Protein AF-0000000070550515 (afdb_homodimer)

Radius of gyration: 23.44 Å; Cα contacts (8 Å, |Δi|>4): 617; chains: 2; bounding box: 48×67×52 Å

Nearest PDB structures (foldseek):
  4wmc-assembly3_E  TM=2.945E-01  e=2.760E-01  Klebsiella pneumoniae
  1xa1-assembly1_A  TM=2.993E-01  e=4.995E-01  Staphylococcus aureus
  1xa1-assembly3_C  TM=2.673E-01  e=5.300E-01  Staphylococcus aureus
  1xa7-assembly2_B  TM=3.118E-01  e=1.369E+00  Staphylococcus aureus
  6o9w-assembly1_A  TM=2.118E-01  e=1.369E+00  Staphylococcus aureus

Organism: Lachnospira eligens (strain ATCC 27750 / DSM 3376 / VPI C15-48 / C15-B4) (NCBI:txid515620)

Solvent-accessible surface area (backbone atoms only — not comparable to full-atom values): 17523 Å² total; per-residue (Å²): 122,56,58,34,34,49,68,49,57,70,60,48,48,41,33,64,50,68,48,70,75,49,32,81,34,18,27,50,33,35,39,39,31,42,58,33,37,39,38,36,42,18,45,42,34,66,87,64,46,52,72,72,56,54,71,68,44,84,34,91,55,30,33,41,30,57,75,47,31,62,58,56,34,63,73,46,71,54,96,55,77,55,60,32,38,36,39,29,33,28,54,30,63,68,55,52,41,47,51,35,60,75,64,68,48,97,64,59,61,87,40,48,73,41,46,32,41,38,37,38,37,48,88,89,40,40,36,36,34,48,47,76,41,58,78,57,94,68,91,71,56,61,63,57,52,52,50,49,51,50,52,52,49,51,32,54,76,67,70,52,56,64,44,115,120,55,58,34,33,50,68,50,59,70,61,48,47,42,34,66,51,68,48,70,76,49,32,82,34,18,27,50,34,33,38,39,32,42,58,34,36,38,37,36,40,18,47,42,33,66,88,64,45,51,72,73,56,56,71,68,44,84,35,89,56,29,33,42,31,57,76,47,31,62,58,56,34,63,72,46,70,54,96,55,75,56,61,32,38,37,38,30,34,27,56,30,62,67,54,51,39,46,53,36,59,75,64,69,48,98,63,60,63,87,41,49,75,40,47,32,41,37,38,38,35,47,90,90,40,41,37,36,35,49,48,74,40,59,79,56,94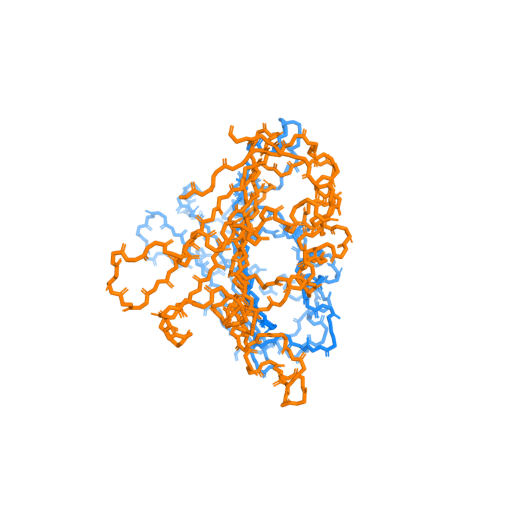,67,90,72,57,61,62,56,51,52,49,48,51,50,51,52,49,52,33,54,74,67,70,52,57,66,45,116

Structure (mmCIF, N/CA/C/O backbone):
data_AF-0000000070550515-model_v1
#
loop_
_entity.id
_entity.type
_entity.pdbx_description
1 polymer 'Uncharacterized protein'
#
loop_
_atom_site.group_PDB
_atom_site.id
_atom_site.type_symbol
_atom_site.label_atom_id
_atom_site.label_alt_id
_atom_site.label_comp_id
_atom_site.label_asym_id
_atom_site.label_entity_id
_atom_site.label_seq_id
_atom_site.pdbx_PDB_ins_code
_atom_site.Cartn_x
_atom_site.Cartn_y
_atom_site.Cartn_z
_atom_site.occupancy
_atom_site.B_iso_or_equiv
_atom_site.auth_seq_id
_atom_site.auth_comp_id
_atom_site.auth_asym_id
_atom_site.auth_atom_id
_atom_site.pdbx_PDB_model_num
ATOM 1 N N . MET A 1 1 ? -7.816 -20.078 -20.141 1 71.88 1 MET A N 1
ATOM 2 C CA . MET A 1 1 ? -7.871 -19.172 -19 1 71.88 1 MET A CA 1
ATOM 3 C C . MET A 1 1 ? -8.625 -19.797 -17.828 1 71.88 1 MET A C 1
ATOM 5 O O . MET A 1 1 ? -9.773 -20.203 -17.984 1 71.88 1 MET A O 1
ATOM 9 N N . LEU A 1 2 ? -7.836 -20.359 -16.875 1 85.06 2 LEU A N 1
ATOM 10 C CA . LEU A 1 2 ? -8.367 -21.047 -15.703 1 85.06 2 LEU A CA 1
ATOM 11 C C . LEU A 1 2 ? -9.047 -20.047 -14.766 1 85.06 2 LEU A C 1
ATOM 13 O O . LEU A 1 2 ? -8.531 -18.953 -14.523 1 85.06 2 LEU A O 1
ATOM 17 N N . SER A 1 3 ? -10.391 -20.25 -14.539 1 88.44 3 SER A N 1
ATOM 18 C CA . SER A 1 3 ? -11.164 -19.484 -13.555 1 88.44 3 SER A CA 1
ATOM 19 C C . SER A 1 3 ? -11.758 -20.406 -12.492 1 88.44 3 SER A C 1
ATOM 21 O O . SER A 1 3 ? -12.625 -21.234 -12.789 1 88.44 3 SER A O 1
ATOM 23 N N . LEU A 1 4 ? -11.195 -20.281 -11.297 1 94.44 4 LEU A N 1
ATOM 24 C CA . LEU A 1 4 ? -11.594 -21.172 -10.211 1 94.44 4 LEU A CA 1
ATOM 25 C C . LEU A 1 4 ? -12.227 -20.375 -9.07 1 94.44 4 LEU A C 1
ATOM 27 O O . LEU A 1 4 ? -11.898 -19.203 -8.875 1 94.44 4 LEU A O 1
ATOM 31 N N . THR A 1 5 ? -13.109 -20.984 -8.438 1 95.62 5 THR A N 1
ATOM 32 C CA . THR A 1 5 ? -13.68 -20.438 -7.207 1 95.62 5 THR A CA 1
ATOM 33 C C . THR A 1 5 ? -13.328 -21.328 -6.012 1 95.62 5 THR A C 1
ATOM 35 O O . THR A 1 5 ? -13.539 -22.547 -6.047 1 95.62 5 THR A O 1
ATOM 38 N N . ILE A 1 6 ? -12.891 -20.719 -4.992 1 95.5 6 ILE A N 1
ATOM 39 C CA . ILE A 1 6 ? -12.43 -21.453 -3.818 1 95.5 6 ILE A CA 1
ATOM 40 C C . ILE A 1 6 ? -13.633 -21.891 -2.98 1 95.5 6 ILE A C 1
ATOM 42 O O . ILE A 1 6 ? -14.562 -21.109 -2.768 1 95.5 6 ILE A O 1
ATOM 46 N N . LYS A 1 7 ? -13.594 -23.094 -2.523 1 93.75 7 LYS A N 1
ATOM 47 C CA . LYS A 1 7 ? -14.727 -23.641 -1.791 1 93.75 7 LYS A CA 1
ATOM 48 C C . LYS A 1 7 ? -14.633 -23.312 -0.304 1 93.75 7 LYS A C 1
ATOM 50 O O . LYS A 1 7 ? -15.633 -22.938 0.315 1 93.75 7 LYS A O 1
ATOM 55 N N . ASP A 1 8 ? -13.5 -23.516 0.216 1 94.19 8 ASP A N 1
ATOM 56 C CA . ASP A 1 8 ? -13.281 -23.266 1.637 1 94.19 8 ASP A CA 1
ATOM 57 C C . ASP A 1 8 ? -12.5 -21.969 1.85 1 94.19 8 ASP A C 1
ATOM 59 O O . ASP A 1 8 ? -11.266 -21.984 1.897 1 94.19 8 ASP A O 1
ATOM 63 N N . LEU A 1 9 ? -13.266 -20.969 2.072 1 93.12 9 LEU A N 1
ATOM 64 C CA . LEU A 1 9 ? -12.688 -19.641 2.166 1 93.12 9 LEU A CA 1
ATOM 65 C C . LEU A 1 9 ? -11.75 -19.531 3.367 1 93.12 9 LEU A C 1
ATOM 67 O O . LEU A 1 9 ? -10.633 -19.016 3.25 1 93.12 9 LEU A O 1
ATOM 71 N N . LYS A 1 10 ? -12.203 -19.969 4.457 1 92.38 10 LYS A N 1
ATOM 72 C CA . LYS A 1 10 ? -11.43 -19.859 5.691 1 92.38 10 LYS A CA 1
ATOM 73 C C . LYS A 1 10 ? -10.094 -20.594 5.574 1 92.38 10 LYS A C 1
ATOM 75 O O . LYS A 1 10 ? -9.047 -20.047 5.934 1 92.38 10 LYS A O 1
ATOM 80 N N . GLN A 1 11 ? -10.18 -21.703 5.102 1 95.06 11 GLN A N 1
ATOM 81 C CA . GLN A 1 11 ? -8.969 -22.484 4.93 1 95.06 11 GLN A CA 1
ATOM 82 C C . GLN A 1 11 ? -8.016 -21.828 3.939 1 95.06 11 GLN A C 1
ATOM 84 O O . GLN A 1 11 ? -6.805 -21.781 4.172 1 95.06 11 GLN A O 1
ATOM 89 N N . PHE A 1 12 ? -8.555 -21.406 2.877 1 95.75 12 PHE A N 1
ATOM 90 C CA . PHE A 1 12 ? -7.734 -20.766 1.851 1 95.75 12 PHE A CA 1
ATOM 91 C C . PHE A 1 12 ? -7.02 -19.547 2.406 1 95.75 12 PHE A C 1
ATOM 93 O O . PHE A 1 12 ? -5.824 -19.359 2.17 1 95.75 12 PHE A O 1
ATOM 100 N N . MET A 1 13 ? -7.699 -18.719 3.105 1 93.88 13 MET A N 1
ATOM 101 C CA . MET A 1 13 ? -7.113 -17.5 3.658 1 93.88 13 MET A CA 1
ATOM 102 C C . MET A 1 13 ? -5.984 -17.828 4.625 1 93.88 13 MET A C 1
ATOM 104 O O . MET A 1 13 ? -4.969 -17.125 4.668 1 93.88 13 MET A O 1
ATOM 108 N N . ASN A 1 14 ? -6.227 -18.828 5.371 1 95.25 14 ASN A N 1
ATOM 109 C CA . ASN A 1 14 ? -5.168 -19.281 6.262 1 95.25 14 ASN A CA 1
ATOM 110 C C . ASN A 1 14 ? -3.916 -19.688 5.484 1 95.25 14 ASN A C 1
ATOM 112 O O . ASN A 1 14 ? -2.801 -19.328 5.863 1 95.25 14 ASN A O 1
ATOM 116 N N . LYS A 1 15 ? -4.102 -20.375 4.457 1 95.81 15 LYS A N 1
ATOM 117 C CA . LYS A 1 15 ? -2.982 -20.812 3.627 1 95.81 15 LYS A CA 1
ATOM 118 C C . LYS A 1 15 ? -2.32 -19.625 2.93 1 95.81 15 LYS A C 1
ATOM 120 O O . LYS A 1 15 ? -1.1 -19.594 2.766 1 95.81 15 LYS A O 1
ATOM 125 N N . LEU A 1 16 ? -3.094 -18.688 2.506 1 95.81 16 LEU A N 1
ATOM 126 C CA . LEU A 1 16 ? -2.621 -17.531 1.752 1 95.81 16 LEU A CA 1
ATOM 127 C C . LEU A 1 16 ? -1.885 -16.547 2.66 1 95.81 16 LEU A C 1
ATOM 129 O O . LEU A 1 16 ? -0.822 -16.031 2.299 1 95.81 16 LEU A O 1
ATOM 133 N N . LEU A 1 17 ? -2.389 -16.344 3.934 1 94.56 17 LEU A N 1
ATOM 134 C CA . LEU A 1 17 ? -1.944 -15.211 4.734 1 94.56 17 LEU A CA 1
ATOM 135 C C . LEU A 1 17 ? -1.166 -15.688 5.961 1 94.56 17 LEU A C 1
ATOM 137 O O . LEU A 1 17 ? -0.452 -14.898 6.586 1 94.56 17 LEU A O 1
ATOM 141 N N . ILE A 1 18 ? -1.312 -16.875 6.305 1 92.75 18 ILE A N 1
ATOM 142 C CA . ILE A 1 18 ? -0.717 -17.312 7.559 1 92.75 18 ILE A CA 1
ATOM 143 C C . ILE A 1 18 ? 0.334 -18.375 7.285 1 92.75 18 ILE A C 1
ATOM 145 O O . ILE A 1 18 ? 1.488 -18.25 7.695 1 92.75 18 ILE A O 1
ATOM 149 N N . ASN A 1 19 ? -0.042 -19.359 6.473 1 94.88 19 ASN A N 1
ATOM 150 C CA . ASN A 1 19 ? 0.846 -20.484 6.211 1 94.88 19 ASN A CA 1
ATOM 151 C C . ASN A 1 19 ? 1.905 -20.125 5.172 1 94.88 19 ASN A C 1
ATOM 153 O O . ASN A 1 19 ? 1.968 -18.984 4.699 1 94.88 19 ASN A O 1
ATOM 157 N N . ASN A 1 20 ? 2.752 -21.125 4.871 1 95.44 20 ASN A N 1
ATOM 158 C CA . ASN A 1 20 ? 3.838 -20.891 3.92 1 95.44 20 ASN A CA 1
ATOM 159 C C . ASN A 1 20 ? 3.5 -21.453 2.541 1 95.44 20 ASN A C 1
ATOM 161 O O . ASN A 1 20 ? 4.391 -21.656 1.714 1 95.44 20 ASN A O 1
ATOM 165 N N . THR A 1 21 ? 2.227 -21.688 2.35 1 96 21 THR A N 1
ATOM 166 C CA . THR A 1 21 ? 1.768 -22.359 1.138 1 96 21 THR A CA 1
ATOM 167 C C . THR A 1 21 ? 2.191 -21.578 -0.105 1 96 21 THR A C 1
ATOM 169 O O . THR A 1 21 ? 2.641 -22.172 -1.09 1 96 21 THR A O 1
ATOM 172 N N . PHE A 1 22 ? 2.1 -20.25 -0.107 1 96.31 22 PHE A N 1
ATOM 173 C CA . PHE A 1 22 ? 2.357 -19.422 -1.282 1 96.31 22 PHE A CA 1
ATOM 174 C C . PHE A 1 22 ? 3.689 -18.688 -1.151 1 96.31 22 PHE A C 1
ATOM 176 O O . PHE A 1 22 ? 4.004 -17.812 -1.953 1 96.31 22 PHE A O 1
ATOM 183 N N . ASP A 1 23 ? 4.496 -19.031 -0.243 1 94.44 23 ASP A N 1
ATOM 184 C CA . ASP A 1 23 ? 5.699 -18.281 0.119 1 94.44 23 ASP A CA 1
ATOM 185 C C . ASP A 1 23 ? 6.66 -18.188 -1.062 1 94.44 23 ASP A C 1
ATOM 187 O O . ASP A 1 23 ? 7.367 -17.188 -1.218 1 94.44 23 ASP A O 1
ATOM 191 N N . ASN A 1 24 ? 6.629 -19.172 -1.909 1 90.81 24 ASN A N 1
ATOM 192 C CA . ASN A 1 24 ? 7.613 -19.25 -2.984 1 90.81 24 ASN A CA 1
ATOM 193 C C . ASN A 1 24 ? 7.133 -18.5 -4.23 1 90.81 24 ASN A C 1
ATOM 195 O O . ASN A 1 24 ? 7.867 -18.391 -5.215 1 90.81 24 ASN A O 1
ATOM 199 N N . MET A 1 25 ? 5.996 -18.047 -4.172 1 94.56 25 MET A N 1
ATOM 200 C CA . MET A 1 25 ? 5.508 -17.219 -5.262 1 94.56 25 MET A CA 1
ATOM 201 C C . MET A 1 25 ? 6.016 -15.781 -5.117 1 94.56 25 MET A C 1
ATOM 203 O O . MET A 1 25 ? 6.426 -15.375 -4.031 1 94.56 25 MET A O 1
ATOM 207 N N . CYS A 1 26 ? 6.016 -15.109 -6.23 1 96.06 26 CYS A N 1
ATOM 208 C CA . CYS A 1 26 ? 6.379 -13.703 -6.219 1 96.06 26 CYS A CA 1
ATOM 209 C C . CYS A 1 26 ? 5.148 -12.82 -6.379 1 96.06 26 CYS A C 1
ATOM 211 O O . CYS A 1 26 ? 4.168 -13.219 -7.012 1 96.06 26 CYS A O 1
ATOM 213 N N . LEU A 1 27 ? 5.242 -11.703 -5.801 1 97.19 27 LEU A N 1
ATOM 214 C CA . LEU A 1 27 ? 4.113 -10.781 -5.887 1 97.19 27 LEU A CA 1
ATOM 215 C C . LEU A 1 27 ? 4.324 -9.766 -7.008 1 97.19 27 LEU A C 1
ATOM 217 O O . LEU A 1 27 ? 5.355 -9.086 -7.047 1 97.19 27 LEU A O 1
ATOM 221 N N . SER A 1 28 ? 3.357 -9.758 -7.887 1 96.94 28 SER A N 1
ATOM 222 C CA . SER A 1 28 ? 3.359 -8.695 -8.891 1 96.94 28 SER A CA 1
ATOM 223 C C . SER A 1 28 ? 2.709 -7.422 -8.352 1 96.94 28 SER A C 1
ATOM 225 O O . SER A 1 28 ? 3.311 -6.348 -8.391 1 96.94 28 SER A O 1
ATOM 227 N N . GLU A 1 29 ? 1.557 -7.602 -7.797 1 97.88 29 GLU A N 1
ATOM 228 C CA . GLU A 1 29 ? 0.824 -6.48 -7.211 1 97.88 29 GLU A CA 1
ATOM 229 C C . GLU A 1 29 ? -0.263 -6.973 -6.258 1 97.88 29 GLU A C 1
ATOM 231 O O . GLU A 1 29 ? -0.714 -8.117 -6.355 1 97.88 29 GLU A O 1
ATOM 236 N N . ALA A 1 30 ? -0.579 -6.098 -5.391 1 97.81 30 ALA A N 1
ATOM 237 C CA . ALA A 1 30 ? -1.687 -6.375 -4.48 1 97.81 30 ALA A CA 1
ATOM 238 C C . ALA A 1 30 ? -2.5 -5.109 -4.211 1 97.81 30 ALA A C 1
ATOM 240 O O . ALA A 1 30 ? -1.955 -4.004 -4.195 1 97.81 30 ALA A O 1
ATOM 241 N N . TYR A 1 31 ? -3.729 -5.312 -4.141 1 97.94 31 TYR A N 1
ATOM 242 C CA . TYR A 1 31 ? -4.66 -4.242 -3.797 1 97.94 31 TYR A CA 1
ATOM 243 C C . TYR A 1 31 ? -5.625 -4.688 -2.705 1 97.94 31 TYR A C 1
ATOM 245 O O . TYR A 1 31 ? -6.27 -5.734 -2.824 1 97.94 31 TYR A O 1
ATOM 253 N N . ILE A 1 32 ? -5.688 -3.918 -1.65 1 96.25 32 ILE A N 1
ATOM 254 C CA . ILE A 1 32 ? -6.543 -4.234 -0.512 1 96.25 32 ILE A CA 1
ATOM 255 C C . ILE A 1 32 ? -7.434 -3.039 -0.186 1 96.25 32 ILE A C 1
ATOM 257 O O . ILE A 1 32 ? -6.945 -1.917 -0.035 1 96.25 32 ILE A O 1
ATOM 261 N N . CYS A 1 33 ? -8.688 -3.287 -0.052 1 95.44 33 CYS A N 1
ATOM 262 C CA . CYS A 1 33 ? -9.641 -2.234 0.29 1 95.44 33 CYS A CA 1
ATOM 263 C C . CYS A 1 33 ? -10.305 -2.518 1.63 1 95.44 33 CYS A C 1
ATOM 265 O O . CYS A 1 33 ? -11.094 -3.457 1.749 1 95.44 33 CYS A O 1
ATOM 267 N N . THR A 1 34 ? -10.039 -1.822 2.652 1 93.44 34 THR A N 1
ATOM 268 C CA . THR A 1 34 ? -10.656 -1.854 3.973 1 93.44 34 THR A CA 1
ATOM 269 C C . THR A 1 34 ? -11.258 -0.496 4.32 1 93.44 34 THR A C 1
ATOM 271 O O . THR A 1 34 ? -12.195 -0.04 3.664 1 93.44 34 THR A O 1
ATOM 274 N N . GLY A 1 35 ? -10.789 0.136 5.402 1 89.75 35 GLY A N 1
ATOM 275 C CA . GLY A 1 35 ? -11.211 1.504 5.668 1 89.75 35 GLY A CA 1
ATOM 276 C C . GLY A 1 35 ? -10.617 2.508 4.695 1 89.75 35 GLY A C 1
ATOM 277 O O . GLY A 1 35 ? -11.195 3.57 4.461 1 89.75 35 GLY A O 1
ATOM 278 N N . CYS A 1 36 ? -9.562 2.133 4.234 1 93.44 36 CYS A N 1
ATOM 279 C CA . CYS A 1 36 ? -8.883 2.816 3.137 1 93.44 36 CYS A CA 1
ATOM 280 C C . CYS A 1 36 ? -8.25 1.815 2.182 1 93.44 36 CYS A C 1
ATOM 282 O O . CYS A 1 36 ? -8.445 0.607 2.314 1 93.44 36 CYS A O 1
ATOM 284 N N . SER A 1 37 ? -7.562 2.289 1.199 1 96.25 37 SER A N 1
ATOM 285 C CA . SER A 1 37 ? -7.047 1.355 0.202 1 96.25 37 SER A CA 1
ATOM 286 C C . SER A 1 37 ? -5.523 1.313 0.218 1 96.25 37 SER A C 1
ATOM 288 O O . SER A 1 37 ? -4.871 2.348 0.376 1 96.25 37 SER A O 1
ATOM 290 N N . PHE A 1 38 ? -5.027 0.12 -0.013 1 96.56 38 PHE A N 1
ATOM 291 C CA . PHE A 1 38 ? -3.596 -0.145 -0.05 1 96.56 38 PHE A CA 1
ATOM 292 C C . PHE A 1 38 ? -3.197 -0.788 -1.373 1 96.56 38 PHE A C 1
ATOM 294 O O . PHE A 1 38 ? -3.895 -1.674 -1.873 1 96.56 38 PHE A O 1
ATOM 301 N N . THR A 1 39 ? -2.148 -0.332 -1.9 1 98 39 THR A N 1
ATOM 302 C CA . THR A 1 39 ? -1.575 -0.936 -3.098 1 98 39 THR A CA 1
ATOM 303 C C . THR A 1 39 ? -0.109 -1.295 -2.873 1 98 39 THR A C 1
ATOM 305 O O . THR A 1 39 ? 0.661 -0.485 -2.354 1 98 39 THR A O 1
ATOM 308 N N . ILE A 1 40 ? 0.18 -2.443 -3.26 1 97.19 40 ILE A N 1
ATOM 309 C CA . ILE A 1 40 ? 1.559 -2.908 -3.143 1 97.19 40 ILE A CA 1
ATOM 310 C C . ILE A 1 40 ? 2.104 -3.258 -4.523 1 97.19 40 ILE A C 1
ATOM 312 O O . ILE A 1 40 ? 1.481 -4.016 -5.27 1 97.19 40 ILE A O 1
ATOM 316 N N . ASP A 1 41 ? 3.143 -2.68 -4.879 1 97.38 41 ASP A N 1
ATOM 317 C CA . ASP A 1 41 ? 3.895 -3.045 -6.078 1 97.38 41 ASP A CA 1
ATOM 318 C C . ASP A 1 41 ? 5.039 -3.998 -5.734 1 97.38 41 ASP A C 1
ATOM 320 O O . ASP A 1 41 ? 6.023 -3.596 -5.109 1 97.38 41 ASP A O 1
ATOM 324 N N . GLY A 1 42 ? 4.926 -5.18 -6.191 1 96.38 42 GLY A N 1
ATOM 325 C CA . GLY A 1 42 ? 5.855 -6.227 -5.801 1 96.38 42 GLY A CA 1
ATOM 326 C C . GLY A 1 42 ? 7.176 -6.164 -6.547 1 96.38 42 GLY A C 1
ATOM 327 O O . GLY A 1 42 ? 8.078 -6.957 -6.289 1 96.38 42 GLY A O 1
ATOM 328 N N . LYS A 1 43 ? 7.27 -5.27 -7.488 1 95.19 43 LYS A N 1
ATOM 329 C CA . LYS A 1 43 ? 8.539 -5.129 -8.195 1 95.19 43 LYS A CA 1
ATOM 330 C C . LYS A 1 43 ? 9.688 -4.879 -7.215 1 95.19 43 LYS A C 1
ATOM 332 O O . LYS A 1 43 ? 9.586 -4.016 -6.34 1 95.19 43 LYS A O 1
ATOM 337 N N . LEU A 1 44 ? 10.672 -5.617 -7.43 1 92.31 44 LEU A N 1
ATOM 338 C CA . LEU A 1 44 ? 11.805 -5.57 -6.512 1 92.31 44 LEU A CA 1
ATOM 339 C C . LEU A 1 44 ? 12.602 -4.281 -6.695 1 92.31 44 LEU A C 1
ATOM 341 O O . LEU A 1 44 ? 12.938 -3.91 -7.82 1 92.31 44 LEU A O 1
ATOM 345 N N . ASN A 1 45 ? 12.828 -3.654 -5.594 1 91.12 45 ASN A N 1
ATOM 346 C CA . ASN A 1 45 ? 13.75 -2.523 -5.586 1 91.12 45 ASN A CA 1
ATOM 347 C C . ASN A 1 45 ? 15.18 -2.971 -5.301 1 91.12 45 ASN A C 1
ATOM 349 O O . ASN A 1 45 ? 15.578 -3.086 -4.141 1 91.12 45 ASN A O 1
ATOM 353 N N . THR A 1 46 ? 15.93 -3.084 -6.238 1 86.94 46 THR A N 1
ATOM 354 C CA . THR A 1 46 ? 17.266 -3.668 -6.113 1 86.94 46 THR A CA 1
ATOM 355 C C . THR A 1 46 ? 18.203 -2.73 -5.355 1 86.94 46 THR A C 1
ATOM 357 O O . THR A 1 46 ? 19.188 -3.174 -4.77 1 86.94 46 THR A O 1
ATOM 360 N N . GLN A 1 47 ? 17.859 -1.444 -5.375 1 84.62 47 GLN A N 1
ATOM 361 C CA . GLN A 1 47 ? 18.719 -0.466 -4.711 1 84.62 47 GLN A CA 1
ATOM 362 C C . GLN A 1 47 ? 18.594 -0.567 -3.193 1 84.62 47 GLN A C 1
ATOM 364 O O . GLN A 1 47 ? 19.453 -0.066 -2.461 1 84.62 47 GLN A O 1
ATOM 369 N N . PHE A 1 48 ? 17.641 -1.284 -2.777 1 88.56 48 PHE A N 1
ATOM 370 C CA . PHE A 1 48 ? 17.375 -1.426 -1.353 1 88.56 48 PHE A CA 1
ATOM 371 C C . PHE A 1 48 ? 18.188 -2.57 -0.757 1 88.56 48 PHE A C 1
ATOM 373 O O . PHE A 1 48 ? 18.422 -2.609 0.453 1 88.56 48 PHE A O 1
ATOM 380 N N . TYR A 1 49 ? 18.641 -3.412 -1.655 1 84 49 TYR A N 1
ATOM 381 C CA . TYR A 1 49 ? 19.312 -4.617 -1.185 1 84 49 TYR A CA 1
ATOM 382 C C . TYR A 1 49 ? 20.781 -4.598 -1.562 1 84 49 TYR A C 1
ATOM 384 O O . TYR A 1 49 ? 21.172 -3.932 -2.523 1 84 49 TYR A O 1
ATOM 392 N N . ASN A 1 50 ? 21.438 -5.25 -0.708 1 84.12 50 ASN A N 1
ATOM 393 C CA . ASN A 1 50 ? 22.844 -5.441 -1.076 1 84.12 50 ASN A CA 1
ATOM 394 C C . ASN A 1 50 ? 23.016 -6.648 -1.993 1 84.12 50 ASN A C 1
ATOM 396 O O . ASN A 1 50 ? 22.078 -7.422 -2.199 1 84.12 50 ASN A O 1
ATOM 400 N N . GLU A 1 51 ? 24.203 -6.801 -2.492 1 83.19 51 GLU A N 1
ATOM 401 C CA . GLU A 1 51 ? 24.484 -7.836 -3.477 1 83.19 51 GLU A CA 1
ATOM 402 C C . GLU A 1 51 ? 24.25 -9.227 -2.9 1 83.19 51 GLU A C 1
ATOM 404 O O . GLU A 1 51 ? 23.719 -10.109 -3.58 1 83.19 51 GLU A O 1
ATOM 409 N N . ASP A 1 52 ? 24.594 -9.422 -1.707 1 84.44 52 ASP A N 1
ATOM 410 C CA . ASP A 1 52 ? 24.438 -10.719 -1.061 1 84.44 52 ASP A CA 1
ATOM 411 C C . ASP A 1 52 ? 22.969 -11.086 -0.912 1 84.44 52 ASP A C 1
ATOM 413 O O . ASP A 1 52 ? 22.578 -12.234 -1.132 1 84.44 52 ASP A O 1
ATOM 417 N N . GLU A 1 53 ? 22.203 -10.039 -0.587 1 82.31 53 GLU A N 1
ATOM 418 C CA . GLU A 1 53 ? 20.766 -10.242 -0.438 1 82.31 53 GLU A CA 1
ATOM 419 C C . GLU A 1 53 ? 20.109 -10.547 -1.782 1 82.31 53 GLU A C 1
ATOM 421 O O . GLU A 1 53 ? 19.266 -11.438 -1.877 1 82.31 53 GLU A O 1
ATOM 426 N N . LEU A 1 54 ? 20.516 -9.859 -2.76 1 81.31 54 LEU A N 1
ATOM 427 C CA . LEU A 1 54 ? 19.938 -10.008 -4.094 1 81.31 54 LEU A CA 1
ATOM 428 C C . LEU A 1 54 ? 20.203 -11.406 -4.645 1 81.31 54 LEU A C 1
ATOM 430 O O . LEU A 1 54 ? 19.344 -11.984 -5.328 1 81.31 54 LEU A O 1
ATOM 434 N N . ASN A 1 55 ? 21.281 -11.977 -4.23 1 80.38 55 ASN A N 1
ATOM 435 C CA . ASN A 1 55 ? 21.672 -13.289 -4.742 1 80.38 55 ASN A CA 1
ATOM 436 C C . ASN A 1 55 ? 20.844 -14.406 -4.109 1 80.38 55 ASN A C 1
ATOM 438 O O . ASN A 1 55 ? 20.75 -15.5 -4.664 1 80.38 55 ASN A O 1
ATOM 442 N N . THR A 1 56 ? 20.203 -14.039 -3.055 1 79 56 THR A N 1
ATOM 443 C CA . THR A 1 56 ? 19.438 -15.062 -2.344 1 79 56 THR A CA 1
ATOM 444 C C . THR A 1 56 ? 17.953 -14.945 -2.666 1 79 56 THR A C 1
ATOM 446 O O . THR A 1 56 ? 17.156 -15.781 -2.238 1 79 56 THR A O 1
ATOM 449 N N . MET A 1 57 ? 17.703 -14.008 -3.461 1 80.69 57 MET A N 1
ATOM 450 C CA . MET A 1 57 ? 16.281 -13.781 -3.752 1 80.69 57 MET A CA 1
ATOM 451 C C . MET A 1 57 ? 15.781 -14.758 -4.805 1 80.69 57 MET A C 1
ATOM 453 O O . MET A 1 57 ? 16.547 -15.211 -5.66 1 80.69 57 MET A O 1
ATOM 457 N N . SER A 1 58 ? 14.516 -15.219 -4.68 1 74.44 58 SER A N 1
ATOM 458 C CA . SER A 1 58 ? 13.883 -16.172 -5.59 1 74.44 58 SER A CA 1
ATOM 459 C C . SER A 1 58 ? 13.742 -15.578 -6.988 1 74.44 58 SER A C 1
ATOM 461 O O . SER A 1 58 ? 13.727 -16.312 -7.98 1 74.44 58 SER A O 1
ATOM 463 N N . SER A 1 59 ? 13.547 -14.25 -7.039 1 82.56 59 SER A N 1
ATOM 464 C CA . SER A 1 59 ? 13.367 -13.547 -8.305 1 82.56 59 SER A CA 1
ATOM 465 C C . SER A 1 59 ? 14.203 -12.266 -8.352 1 82.56 59 SER A C 1
ATOM 467 O O . SER A 1 59 ? 14.461 -11.648 -7.312 1 82.56 59 SER A O 1
ATOM 469 N N . SER A 1 60 ? 14.594 -11.961 -9.461 1 79.5 60 SER A N 1
ATOM 470 C CA . SER A 1 60 ? 15.344 -10.719 -9.641 1 79.5 60 SER A CA 1
ATOM 471 C C . SER A 1 60 ? 14.414 -9.555 -9.953 1 79.5 60 SER A C 1
ATOM 473 O O . SER A 1 60 ? 14.844 -8.398 -10 1 79.5 60 SER A O 1
ATOM 475 N N . ARG A 1 61 ? 13.172 -9.891 -10.109 1 90.5 61 ARG A N 1
ATOM 476 C CA . ARG A 1 61 ? 12.281 -8.836 -10.594 1 90.5 61 ARG A CA 1
ATOM 477 C C . ARG A 1 61 ? 11.195 -8.523 -9.578 1 90.5 61 ARG A C 1
ATOM 479 O O . ARG A 1 61 ? 10.688 -7.402 -9.531 1 90.5 61 ARG A O 1
ATOM 486 N N . TYR A 1 62 ? 10.859 -9.555 -8.797 1 94.44 62 TYR A N 1
ATOM 487 C CA . TYR A 1 62 ? 9.711 -9.391 -7.922 1 94.44 62 TYR A CA 1
ATOM 488 C C . TYR A 1 62 ? 10.016 -9.875 -6.512 1 94.44 62 TYR A C 1
ATOM 490 O O . TYR A 1 62 ? 10.828 -10.789 -6.328 1 94.44 62 TYR A O 1
ATOM 498 N N . SER A 1 63 ? 9.328 -9.273 -5.574 1 93.19 63 SER A N 1
ATOM 499 C CA . SER A 1 63 ? 9.469 -9.68 -4.176 1 93.19 63 SER A CA 1
ATOM 500 C C . SER A 1 63 ? 8.703 -10.969 -3.896 1 93.19 63 SER A C 1
ATOM 502 O O . SER A 1 63 ? 7.656 -11.219 -4.5 1 93.19 63 SER A O 1
ATOM 504 N N . SER A 1 64 ? 9.219 -11.688 -3.033 1 94 64 SER A N 1
ATOM 505 C CA . SER A 1 64 ? 8.555 -12.93 -2.652 1 94 64 SER A CA 1
ATOM 506 C C . SER A 1 64 ? 7.355 -12.656 -1.751 1 94 64 SER A C 1
ATOM 508 O O . SER A 1 64 ? 7.371 -11.727 -0.946 1 94 64 SER A O 1
ATOM 510 N N . TRP A 1 65 ? 6.363 -13.492 -1.878 1 95.81 65 TRP A N 1
ATOM 511 C CA . TRP A 1 65 ? 5.203 -13.391 -1.002 1 95.81 65 TRP A CA 1
ATOM 512 C C . TRP A 1 65 ? 5.609 -13.539 0.46 1 95.81 65 TRP A C 1
ATOM 514 O O . TRP A 1 65 ? 5.062 -12.859 1.335 1 95.81 65 TRP A O 1
ATOM 524 N N . LYS A 1 66 ? 6.559 -14.328 0.64 1 93.75 66 LYS A N 1
ATOM 525 C CA . LYS A 1 66 ? 7.051 -14.57 1.994 1 93.75 66 LYS A CA 1
ATOM 526 C C . LYS A 1 66 ? 7.387 -13.258 2.697 1 93.75 66 LYS A C 1
ATOM 528 O O . LYS A 1 66 ? 7.07 -13.078 3.875 1 93.75 66 LYS A O 1
ATOM 533 N N . THR A 1 67 ? 7.918 -12.398 1.99 1 90.31 67 THR A N 1
ATOM 534 C CA . THR A 1 67 ? 8.391 -11.141 2.555 1 90.31 67 THR A CA 1
ATOM 535 C C . THR A 1 67 ? 7.234 -10.148 2.707 1 90.31 67 THR A C 1
ATOM 537 O O . THR A 1 67 ? 7.238 -9.32 3.619 1 90.31 67 THR A O 1
ATOM 540 N N . ILE A 1 68 ? 6.246 -10.25 1.88 1 93.38 68 ILE A N 1
ATOM 541 C CA . ILE A 1 68 ? 5.176 -9.258 1.806 1 93.38 68 ILE A CA 1
ATOM 542 C C . ILE A 1 68 ? 4 -9.703 2.67 1 93.38 68 ILE A C 1
ATOM 544 O O . ILE A 1 68 ? 3.287 -8.875 3.236 1 93.38 68 ILE A O 1
ATOM 548 N N . LYS A 1 69 ? 3.863 -10.953 2.816 1 95.44 69 LYS A N 1
ATOM 549 C CA . LYS A 1 69 ? 2.73 -11.602 3.465 1 95.44 69 LYS A CA 1
ATOM 550 C C . LYS A 1 69 ? 2.453 -10.992 4.836 1 95.44 69 LYS A C 1
ATOM 552 O O . LYS A 1 69 ? 1.307 -10.672 5.16 1 95.44 69 LYS A O 1
ATOM 557 N N . PRO A 1 70 ? 3.441 -10.75 5.652 1 92.31 70 PRO A N 1
ATOM 558 C CA . PRO A 1 70 ? 3.162 -10.195 6.98 1 92.31 70 PRO A CA 1
ATOM 559 C C . PRO A 1 70 ? 2.496 -8.828 6.926 1 92.31 70 PRO A C 1
ATOM 561 O O . PRO A 1 70 ? 1.677 -8.5 7.789 1 92.31 70 PRO A O 1
ATOM 564 N N . PHE A 1 71 ? 2.826 -8.062 5.992 1 91.5 71 PHE A N 1
ATOM 565 C CA . PHE A 1 71 ? 2.24 -6.734 5.859 1 91.5 71 PHE A CA 1
ATOM 566 C C . PHE A 1 71 ? 0.781 -6.824 5.43 1 91.5 71 PHE A C 1
ATOM 568 O O . PHE A 1 71 ? -0.081 -6.152 5.996 1 91.5 71 PHE A O 1
ATOM 575 N N . VAL A 1 72 ? 0.571 -7.652 4.469 1 93.94 72 VAL A N 1
ATOM 576 C CA . VAL A 1 72 ? -0.797 -7.855 4.008 1 93.94 72 VAL A CA 1
ATOM 577 C C . VAL A 1 72 ? -1.648 -8.414 5.145 1 93.94 72 VAL A C 1
ATOM 579 O O . VAL A 1 72 ? -2.771 -7.957 5.371 1 93.94 72 VAL A O 1
ATOM 582 N N . PHE A 1 73 ? -1.096 -9.312 5.871 1 93.5 73 PHE A N 1
ATOM 583 C CA . PHE A 1 73 ? -1.788 -9.922 7 1 93.5 73 PHE A CA 1
ATOM 584 C C . PHE A 1 73 ? -2.154 -8.867 8.039 1 93.5 73 PHE A C 1
ATOM 586 O O . PHE A 1 73 ? -3.262 -8.883 8.578 1 93.5 73 PHE A O 1
ATOM 593 N N . SER A 1 74 ? -1.29 -7.969 8.258 1 90.69 74 SER A N 1
ATOM 594 C CA . SER A 1 74 ? -1.517 -6.926 9.25 1 90.69 74 SER A CA 1
ATOM 595 C C . SER A 1 74 ? -2.678 -6.02 8.844 1 90.69 74 SER A C 1
ATOM 597 O O . SER A 1 74 ? -3.406 -5.516 9.703 1 90.69 74 SER A O 1
ATOM 599 N N . ILE A 1 75 ? -2.832 -5.777 7.602 1 90.44 75 ILE A N 1
ATOM 600 C CA . ILE A 1 75 ? -3.883 -4.91 7.078 1 90.44 75 ILE A CA 1
ATOM 601 C C . ILE A 1 75 ? -5.238 -5.602 7.219 1 90.44 75 ILE A C 1
ATOM 603 O O . ILE A 1 75 ? -6.238 -4.957 7.543 1 90.44 75 ILE A O 1
ATOM 607 N N . ILE A 1 76 ? -5.227 -6.891 7.148 1 89.44 76 ILE A N 1
ATOM 608 C CA . ILE A 1 76 ? -6.473 -7.641 7.047 1 89.44 76 ILE A CA 1
ATOM 609 C C . ILE A 1 76 ? -6.867 -8.18 8.422 1 89.44 76 ILE A C 1
ATOM 611 O O . ILE A 1 76 ? -8.039 -8.469 8.672 1 89.44 76 ILE A O 1
ATOM 615 N N . LYS A 1 77 ? -5.93 -8.508 9.359 1 82.19 77 LYS A N 1
ATOM 616 C CA . LYS A 1 77 ? -6.145 -9.188 10.633 1 82.19 77 LYS A CA 1
ATOM 617 C C . LYS A 1 77 ? -7.074 -8.383 11.539 1 82.19 77 LYS A C 1
ATOM 619 O O . LYS A 1 77 ? -7.59 -8.898 12.531 1 82.19 77 LYS A O 1
ATOM 624 N N . GLY A 1 78 ? -7.785 -7.477 11.133 1 71.38 78 GLY A N 1
ATOM 625 C CA . GLY A 1 78 ? -8.711 -6.695 11.938 1 71.38 78 GLY A CA 1
ATOM 626 C C . GLY A 1 78 ? -10.07 -7.348 12.078 1 71.38 78 GLY A C 1
ATOM 627 O O . GLY A 1 78 ? -10.25 -8.508 11.711 1 71.38 78 GLY A O 1
ATOM 628 N N . LYS A 1 79 ? -10.922 -6.789 12.828 1 74.06 79 LYS A N 1
ATOM 629 C CA . LYS A 1 79 ? -12.25 -7.316 13.117 1 74.06 79 LYS A CA 1
ATOM 630 C C . LYS A 1 79 ? -13.125 -7.324 11.859 1 74.06 79 LYS A C 1
ATOM 632 O O . LYS A 1 79 ? -14.062 -8.117 11.758 1 74.06 79 LYS A O 1
ATOM 637 N N . LYS A 1 80 ? -12.797 -6.621 10.938 1 84 80 LYS A N 1
ATOM 638 C CA . LYS A 1 80 ? -13.617 -6.508 9.734 1 84 80 LYS A CA 1
ATOM 639 C C . LYS A 1 80 ? -12.883 -7.062 8.516 1 84 80 LYS A C 1
ATOM 641 O O . LYS A 1 80 ? -11.672 -6.871 8.375 1 84 80 LYS A O 1
ATOM 646 N N . VAL A 1 81 ? -13.617 -7.75 7.73 1 83.88 81 VAL A N 1
ATOM 647 C CA . VAL A 1 81 ? -13.07 -8.32 6.504 1 83.88 81 VAL A CA 1
ATOM 648 C C . VAL A 1 81 ? -12.93 -7.238 5.441 1 83.88 81 VAL A C 1
ATOM 650 O O . VAL A 1 81 ? -13.773 -6.336 5.352 1 83.88 81 VAL A O 1
ATOM 653 N N . PRO A 1 82 ? -11.859 -7.355 4.727 1 90.62 82 PRO A N 1
ATOM 654 C CA . PRO A 1 82 ? -11.719 -6.371 3.648 1 90.62 82 PRO A CA 1
ATOM 655 C C . PRO A 1 82 ? -12.867 -6.414 2.65 1 90.62 82 PRO A C 1
ATOM 657 O O . PRO A 1 82 ? -13.492 -7.461 2.469 1 90.62 82 PRO A O 1
ATOM 660 N N . GLU A 1 83 ? -13.188 -5.285 2.125 1 92.19 83 GLU A N 1
ATOM 661 C CA . GLU A 1 83 ? -14.188 -5.227 1.066 1 92.19 83 GLU A CA 1
ATOM 662 C C . GLU A 1 83 ? -13.695 -5.91 -0.204 1 92.19 83 GLU A C 1
ATOM 664 O O . GLU A 1 83 ? -14.461 -6.586 -0.892 1 92.19 83 GLU A O 1
ATOM 669 N N . LEU A 1 84 ? -12.492 -5.711 -0.452 1 95.75 84 LEU A N 1
ATOM 670 C CA . LEU A 1 84 ? -11.867 -6.234 -1.662 1 95.75 84 LEU A CA 1
ATOM 671 C C . LEU A 1 84 ? -10.398 -6.574 -1.417 1 95.75 84 LEU A C 1
ATOM 673 O O . LEU A 1 84 ? -9.688 -5.82 -0.746 1 95.75 84 LEU A O 1
ATOM 677 N N . LEU A 1 85 ? -9.984 -7.699 -1.936 1 96.81 85 LEU A N 1
ATOM 678 C CA . LEU A 1 85 ? -8.586 -8.109 -1.942 1 96.81 85 LEU A CA 1
ATOM 679 C C . LEU A 1 85 ? -8.188 -8.68 -3.303 1 96.81 85 LEU A C 1
ATOM 681 O O . LEU A 1 85 ? -8.82 -9.617 -3.793 1 96.81 85 LEU A O 1
ATOM 685 N N . ARG A 1 86 ? -7.254 -8.055 -3.85 1 98.25 86 ARG A N 1
ATOM 686 C CA . ARG A 1 86 ? -6.715 -8.539 -5.117 1 98.25 86 ARG A CA 1
ATOM 687 C C . ARG A 1 86 ? -5.211 -8.773 -5.023 1 98.25 86 ARG A C 1
ATOM 689 O O . ARG A 1 86 ? -4.461 -7.871 -4.648 1 98.25 86 ARG A O 1
ATOM 696 N N . ILE A 1 87 ? -4.832 -9.906 -5.336 1 98.25 87 ILE A N 1
ATOM 697 C CA . ILE A 1 87 ? -3.418 -10.266 -5.34 1 98.25 87 ILE A CA 1
ATOM 698 C C . ILE A 1 87 ? -3.043 -10.883 -6.684 1 98.25 87 ILE A C 1
ATOM 700 O O . ILE A 1 87 ? -3.734 -11.781 -7.176 1 98.25 87 ILE A O 1
ATOM 704 N N . THR A 1 88 ? -2.041 -10.43 -7.258 1 98.31 88 THR A N 1
ATOM 705 C CA . THR A 1 88 ? -1.503 -11.016 -8.484 1 98.31 88 THR A CA 1
ATOM 706 C C . THR A 1 88 ? -0.108 -11.586 -8.242 1 98.31 88 THR A C 1
ATOM 708 O O . THR A 1 88 ? 0.849 -10.828 -8.039 1 98.31 88 THR A O 1
ATOM 711 N N . PHE A 1 89 ? -0.041 -12.852 -8.305 1 97.69 89 PHE A N 1
ATOM 712 C CA . PHE A 1 89 ? 1.247 -13.523 -8.195 1 97.69 89 PHE A CA 1
ATOM 713 C C . PHE A 1 89 ? 1.882 -13.711 -9.57 1 97.69 89 PHE A C 1
ATOM 715 O O . PHE A 1 89 ? 1.187 -13.695 -10.586 1 97.69 89 PHE A O 1
ATOM 722 N N . VAL A 1 90 ? 3.148 -13.852 -9.555 1 96 90 VAL A N 1
ATOM 723 C CA . VAL A 1 90 ? 3.896 -14.234 -10.75 1 96 90 VAL A CA 1
ATOM 724 C C . VAL A 1 90 ? 4.883 -15.344 -10.406 1 96 90 VAL A C 1
ATOM 726 O O . VAL A 1 90 ? 5.527 -15.312 -9.352 1 96 90 VAL A O 1
ATOM 729 N N . LEU A 1 91 ? 4.906 -16.359 -11.211 1 93.88 91 LEU A N 1
ATOM 730 C CA . LEU A 1 91 ? 5.867 -17.438 -10.992 1 93.88 91 LEU A CA 1
ATOM 731 C C . LEU A 1 91 ? 7.297 -16.938 -11.164 1 93.88 91 LEU A C 1
ATOM 733 O O . LEU A 1 91 ? 7.586 -16.188 -12.109 1 93.88 91 LEU A O 1
ATOM 737 N N . PRO A 1 92 ? 8.125 -17.312 -10.281 1 91.88 92 PRO A N 1
ATOM 738 C CA . PRO A 1 92 ? 9.531 -16.984 -10.5 1 91.88 92 PRO A CA 1
ATOM 739 C C . PRO A 1 92 ? 10.055 -17.469 -11.844 1 91.88 92 PRO A C 1
ATOM 741 O O . PRO A 1 92 ? 9.594 -18.484 -12.359 1 91.88 92 PRO A O 1
ATOM 744 N N . GLU A 1 93 ? 11.023 -16.75 -12.344 1 88.69 93 GLU A N 1
ATOM 745 C CA . GLU A 1 93 ? 11.562 -17.062 -13.664 1 88.69 93 GLU A CA 1
ATOM 746 C C . GLU A 1 93 ? 12.117 -18.484 -13.711 1 88.69 93 GLU A C 1
ATOM 748 O O . GLU A 1 93 ? 11.984 -19.188 -14.727 1 88.69 93 GLU A O 1
ATOM 753 N N . THR A 1 94 ? 12.711 -18.891 -12.648 1 88.88 94 THR A N 1
ATOM 754 C CA . THR A 1 94 ? 13.305 -20.219 -12.578 1 88.88 94 THR A CA 1
ATOM 755 C C . THR A 1 94 ? 12.227 -21.297 -12.672 1 88.88 94 THR A C 1
ATOM 757 O O . THR A 1 94 ? 12.43 -22.328 -13.32 1 88.88 94 THR A O 1
ATOM 760 N N . VAL A 1 95 ? 11.164 -21.062 -12.102 1 89.19 95 VAL A N 1
ATOM 761 C CA . VAL A 1 95 ? 10.055 -22.016 -12.109 1 89.19 95 VAL A CA 1
ATOM 762 C C . VAL A 1 95 ? 9.414 -22.031 -13.5 1 89.19 95 VAL A C 1
ATOM 764 O O . VAL A 1 95 ? 9.102 -23.109 -14.023 1 89.19 95 VAL A O 1
ATOM 767 N N . ALA A 1 96 ? 9.219 -20.906 -14.094 1 89.62 96 ALA A N 1
ATOM 768 C CA . ALA A 1 96 ? 8.664 -20.812 -15.438 1 89.62 96 ALA A CA 1
ATOM 769 C C . ALA A 1 96 ? 9.539 -21.562 -16.438 1 89.62 96 ALA A C 1
ATOM 771 O O . ALA A 1 96 ? 9.031 -22.281 -17.312 1 89.62 96 ALA A O 1
ATOM 772 N N . ALA A 1 97 ? 10.828 -21.391 -16.266 1 89.62 97 ALA A N 1
ATOM 773 C CA . ALA A 1 97 ? 11.766 -22.078 -17.141 1 89.62 97 ALA A CA 1
ATOM 774 C C . ALA A 1 97 ? 11.672 -23.594 -16.984 1 89.62 97 ALA A C 1
ATOM 776 O O . ALA A 1 97 ? 11.68 -24.328 -17.969 1 89.62 97 ALA A O 1
ATOM 777 N N . ARG A 1 98 ? 11.586 -23.953 -15.789 1 90.88 98 ARG A N 1
ATOM 778 C CA . ARG A 1 98 ? 11.461 -25.375 -15.484 1 90.88 98 ARG A CA 1
ATOM 779 C C . ARG A 1 98 ? 10.172 -25.953 -16.078 1 90.88 98 ARG A C 1
ATOM 781 O O . ARG A 1 98 ? 10.164 -27.062 -16.609 1 90.88 98 ARG A O 1
ATOM 788 N N . LEU A 1 99 ? 9.156 -25.156 -15.961 1 90.44 99 LEU A N 1
ATOM 789 C CA . LEU A 1 99 ? 7.863 -25.562 -16.5 1 90.44 99 LEU A CA 1
ATOM 790 C C . LEU A 1 99 ? 7.945 -25.797 -18 1 90.44 99 LEU A C 1
ATOM 792 O O . LEU A 1 99 ? 7.395 -26.766 -18.516 1 90.44 99 LEU A O 1
ATOM 796 N N . ILE A 1 100 ? 8.633 -24.953 -18.625 1 88.69 100 ILE A N 1
ATOM 797 C CA . ILE A 1 100 ? 8.797 -25.047 -20.078 1 88.69 100 ILE A CA 1
ATOM 798 C C . ILE A 1 100 ? 9.609 -26.281 -20.422 1 88.69 100 ILE A C 1
ATOM 800 O O . ILE A 1 100 ? 9.242 -27.047 -21.328 1 88.69 100 ILE A O 1
ATOM 804 N N . LEU A 1 101 ? 10.641 -26.484 -19.672 1 89.75 101 LEU A N 1
ATOM 805 C CA . LEU A 1 101 ? 11.547 -27.609 -19.922 1 89.75 101 LEU A CA 1
ATOM 806 C C . LEU A 1 101 ? 10.859 -28.938 -19.625 1 89.75 101 LEU A C 1
ATOM 808 O O . LEU A 1 101 ? 10.922 -29.859 -20.438 1 89.75 101 LEU A O 1
ATOM 812 N N . GLU A 1 102 ? 10.195 -28.922 -18.547 1 90.5 102 GLU A N 1
ATOM 813 C CA . GLU A 1 102 ? 9.555 -30.156 -18.094 1 90.5 102 GLU A CA 1
ATOM 814 C C . GLU A 1 102 ? 8.422 -30.578 -19.031 1 90.5 102 GLU A C 1
ATOM 816 O O . GLU A 1 102 ? 8.07 -31.75 -19.109 1 90.5 102 GLU A O 1
ATOM 821 N N . ASN A 1 103 ? 7.82 -29.672 -19.672 1 90.19 103 ASN A N 1
ATOM 822 C CA . ASN A 1 103 ? 6.703 -29.969 -20.547 1 90.19 103 ASN A CA 1
ATOM 823 C C . ASN A 1 103 ? 7.129 -29.984 -22.016 1 90.19 103 ASN A C 1
ATOM 825 O O . ASN A 1 103 ? 6.289 -30.062 -22.906 1 90.19 103 ASN A O 1
ATOM 829 N N . ASP A 1 104 ? 8.398 -29.875 -22.266 1 88.62 104 ASP A N 1
ATOM 830 C CA . ASP A 1 104 ? 9.008 -29.906 -23.594 1 88.62 104 ASP A CA 1
ATOM 831 C C . ASP A 1 104 ? 8.344 -28.906 -24.531 1 88.62 104 ASP A C 1
ATOM 833 O O . ASP A 1 104 ? 7.949 -29.266 -25.641 1 88.62 104 ASP A O 1
ATOM 837 N N . LEU A 1 105 ? 8.18 -27.781 -23.938 1 86.19 105 LEU A N 1
ATOM 838 C CA . LEU A 1 105 ? 7.523 -26.75 -24.734 1 86.19 105 LEU A CA 1
ATOM 839 C C . LEU A 1 105 ? 8.531 -26.047 -25.641 1 86.19 105 LEU A C 1
ATOM 841 O O . LEU A 1 105 ? 9.703 -25.922 -25.297 1 86.19 105 LEU A O 1
ATOM 845 N N . ASN A 1 106 ? 8.125 -25.75 -26.844 1 81.5 106 ASN A N 1
ATOM 846 C CA . ASN A 1 106 ? 8.992 -25.031 -27.78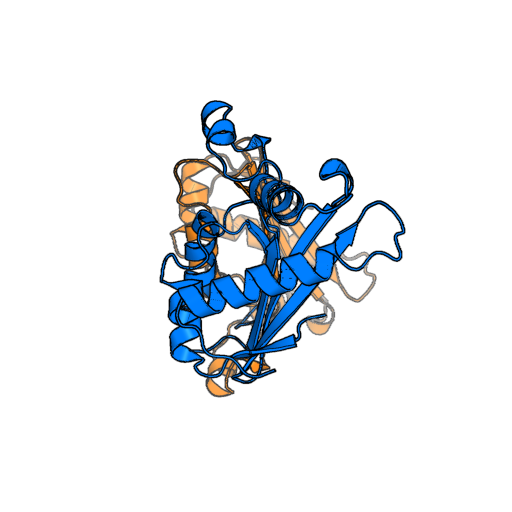1 1 81.5 106 ASN A CA 1
ATOM 847 C C . ASN A 1 106 ? 8.922 -23.516 -27.578 1 81.5 106 ASN A C 1
ATOM 849 O O . ASN A 1 106 ? 8.469 -22.797 -28.453 1 81.5 106 ASN A O 1
ATOM 853 N N . PHE A 1 107 ? 9.18 -23.094 -26.406 1 81.69 107 PHE A N 1
ATOM 854 C CA . PHE A 1 107 ? 9.203 -21.672 -26.094 1 81.69 107 PHE A CA 1
ATOM 855 C C . PHE A 1 107 ? 10.547 -21.266 -25.484 1 81.69 107 PHE A C 1
ATOM 857 O O . PHE A 1 107 ? 11.172 -22.062 -24.766 1 81.69 107 PHE A O 1
ATOM 864 N N . ASP A 1 108 ? 10.945 -20.156 -25.875 1 83.75 108 ASP A N 1
ATOM 865 C CA . ASP A 1 108 ? 12.086 -19.531 -25.219 1 83.75 108 ASP A CA 1
ATOM 866 C C . ASP A 1 108 ? 11.672 -18.875 -23.891 1 83.75 108 ASP A C 1
ATOM 868 O O . ASP A 1 108 ? 10.797 -18.016 -23.875 1 83.75 108 ASP A O 1
ATOM 872 N N . PRO A 1 109 ? 12.273 -19.344 -22.828 1 83.38 109 PRO A N 1
ATOM 873 C CA . PRO A 1 109 ? 11.938 -18.75 -21.531 1 83.38 109 PRO A CA 1
ATOM 874 C C . PRO A 1 109 ? 12.086 -17.234 -21.531 1 83.38 109 PRO A C 1
ATOM 876 O O . PRO A 1 109 ? 11.359 -16.531 -20.812 1 83.38 109 PRO A O 1
ATOM 879 N N . ASP A 1 110 ? 12.938 -16.766 -22.312 1 83.69 110 ASP A N 1
ATOM 880 C CA . ASP A 1 110 ? 13.195 -15.328 -22.359 1 83.69 110 ASP A CA 1
ATOM 881 C C . ASP A 1 110 ? 12.039 -14.586 -23.031 1 83.69 110 ASP A C 1
ATOM 883 O O . ASP A 1 110 ? 11.922 -13.367 -22.906 1 83.69 110 ASP A O 1
ATOM 887 N N . CYS A 1 111 ? 11.195 -15.367 -23.656 1 83.69 111 CYS A N 1
ATOM 888 C CA . CYS A 1 111 ? 10.062 -14.75 -24.344 1 83.69 111 CYS A CA 1
ATOM 889 C C . CYS A 1 111 ? 8.844 -14.68 -23.422 1 83.69 111 CYS A C 1
ATOM 891 O O . CYS A 1 111 ? 7.809 -14.125 -23.812 1 83.69 111 CYS A O 1
ATOM 893 N N . VAL A 1 112 ? 8.977 -15.25 -22.297 1 87.56 112 VAL A N 1
ATOM 894 C CA . VAL A 1 112 ? 7.879 -15.242 -21.344 1 87.56 112 VAL A CA 1
ATOM 895 C C . VAL A 1 112 ? 8.016 -14.047 -20.406 1 87.56 112 VAL A C 1
ATOM 897 O O . VAL A 1 112 ? 8.969 -13.961 -19.625 1 87.56 112 VAL A O 1
ATOM 900 N N . ASN A 1 113 ? 7.102 -13.086 -20.469 1 88.44 113 ASN A N 1
ATOM 901 C CA . ASN A 1 113 ? 7.109 -11.93 -19.578 1 88.44 113 ASN A CA 1
ATOM 902 C C . ASN A 1 113 ? 6.723 -12.312 -18.156 1 88.44 113 ASN A C 1
ATOM 904 O O . ASN A 1 113 ? 7.227 -11.734 -17.188 1 88.44 113 ASN A O 1
ATOM 908 N N . GLY A 1 114 ? 5.777 -13.281 -18.125 1 92 114 GLY A N 1
ATOM 909 C CA . GLY A 1 114 ? 5.379 -13.734 -16.797 1 92 114 GLY A CA 1
ATOM 910 C C . GLY A 1 114 ? 4.152 -14.625 -16.828 1 92 114 GLY A C 1
ATOM 911 O O . GLY A 1 114 ? 3.326 -14.539 -17.734 1 92 114 GLY A O 1
ATOM 912 N N . LEU A 1 115 ? 4.105 -15.547 -15.945 1 94.25 115 LEU A N 1
ATOM 913 C CA . LEU A 1 115 ? 2.943 -16.391 -15.664 1 94.25 115 LEU A CA 1
ATOM 914 C C . LEU A 1 115 ? 2.246 -15.93 -14.383 1 94.25 115 LEU A C 1
ATOM 916 O O . LEU A 1 115 ? 2.799 -16.062 -13.289 1 94.25 115 LEU A O 1
ATOM 920 N N . PHE A 1 116 ? 0.989 -15.477 -14.578 1 96.38 116 PHE A N 1
ATOM 921 C CA . PHE A 1 116 ? 0.347 -14.742 -13.5 1 96.38 116 PHE A CA 1
ATOM 922 C C . PHE A 1 116 ? -0.832 -15.531 -12.938 1 96.38 116 PHE A C 1
ATOM 924 O O . PHE A 1 116 ? -1.582 -16.156 -13.688 1 96.38 116 PHE A O 1
ATOM 931 N N . LEU A 1 117 ? -0.907 -15.492 -11.656 1 97.06 117 LEU A N 1
ATOM 932 C CA . LEU A 1 117 ? -2.051 -16.016 -10.922 1 97.06 117 LEU A CA 1
ATOM 933 C C . LEU A 1 117 ? -2.785 -14.898 -10.188 1 97.06 117 LEU A C 1
ATOM 935 O O . LEU A 1 117 ? -2.24 -14.297 -9.258 1 97.06 117 LEU A O 1
ATOM 939 N N . ASN A 1 118 ? -3.984 -14.656 -10.562 1 97.44 118 ASN A N 1
ATOM 940 C CA . ASN A 1 118 ? -4.789 -13.594 -9.969 1 97.44 118 ASN A CA 1
ATOM 941 C C . ASN A 1 118 ? -5.75 -14.141 -8.922 1 97.44 118 ASN A C 1
ATOM 943 O O . ASN A 1 118 ? -6.512 -15.07 -9.195 1 97.44 118 ASN A O 1
ATOM 947 N N . ILE A 1 119 ? -5.672 -13.641 -7.816 1 97.69 119 ILE A N 1
ATOM 948 C CA . ILE A 1 119 ? -6.574 -13.992 -6.727 1 97.69 119 ILE A CA 1
ATOM 949 C C . ILE A 1 119 ? -7.43 -12.781 -6.348 1 97.69 119 ILE A C 1
ATOM 951 O O . ILE A 1 119 ? -6.902 -11.695 -6.109 1 97.69 119 ILE A O 1
ATOM 955 N N . ARG A 1 120 ? -8.664 -13 -6.348 1 97.56 120 ARG A N 1
ATOM 956 C CA . ARG A 1 120 ? -9.578 -11.914 -6.02 1 97.56 120 ARG A CA 1
ATOM 957 C C . ARG A 1 120 ? -10.586 -12.344 -4.957 1 97.56 120 ARG A C 1
ATOM 959 O O . ARG A 1 120 ? -11.25 -13.375 -5.105 1 97.56 120 ARG A O 1
ATOM 966 N N . TYR A 1 121 ? -10.625 -11.609 -3.883 1 96.81 121 TYR A N 1
ATOM 967 C CA . TYR A 1 121 ? -11.664 -11.766 -2.869 1 96.81 121 TYR A CA 1
ATOM 968 C C . TYR A 1 121 ? -12.656 -10.609 -2.92 1 96.81 121 TYR A C 1
ATOM 970 O O . TYR A 1 121 ? -12.266 -9.445 -2.855 1 96.81 121 TYR A O 1
ATOM 978 N N . GLN A 1 122 ? -13.867 -10.992 -3.033 1 94.75 122 GLN A N 1
ATOM 979 C CA . GLN A 1 122 ? -14.953 -10.016 -3.004 1 94.75 122 GLN A CA 1
ATOM 980 C C . GLN A 1 122 ? -16.25 -10.656 -2.551 1 94.75 122 GLN A C 1
ATOM 982 O O . GLN A 1 122 ? -16.625 -11.727 -3.029 1 94.75 122 GLN A O 1
ATOM 987 N N . ASP A 1 123 ? -16.922 -10.062 -1.614 1 91.06 123 ASP A N 1
ATOM 988 C CA . ASP A 1 123 ? -18.25 -10.469 -1.169 1 91.06 123 ASP A CA 1
ATOM 989 C C . ASP A 1 123 ? -18.234 -11.898 -0.645 1 91.06 123 ASP A C 1
ATOM 991 O O . ASP A 1 123 ? -19.094 -12.703 -1.005 1 91.06 123 ASP A O 1
ATOM 995 N N . GLY A 1 124 ? -17.219 -12.25 -0.056 1 91.19 124 GLY A N 1
ATOM 996 C CA . GLY A 1 124 ? -17.156 -13.531 0.641 1 91.19 124 GLY A CA 1
ATOM 997 C C . GLY A 1 124 ? -16.703 -14.672 -0.244 1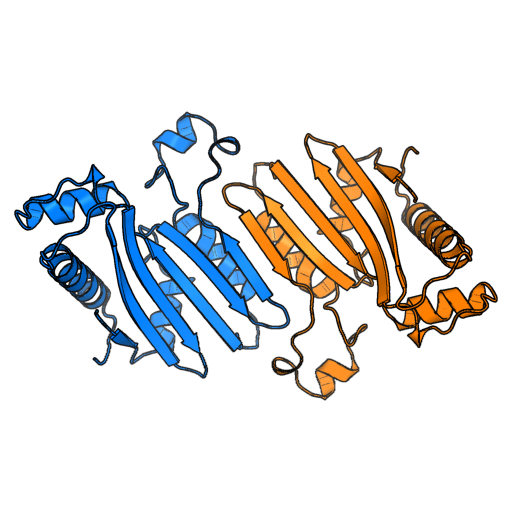 91.19 124 GLY A C 1
ATOM 998 O O . GLY A 1 124 ? -16.797 -15.836 0.139 1 91.19 124 GLY A O 1
ATOM 999 N N . SER A 1 125 ? -16.25 -14.312 -1.397 1 95.12 125 SER A N 1
ATOM 1000 C CA . SER A 1 125 ? -15.797 -15.352 -2.312 1 95.12 125 SER A CA 1
ATOM 1001 C C . SER A 1 125 ? -14.414 -15.023 -2.869 1 95.12 125 SER A C 1
ATOM 1003 O O . SER A 1 125 ? -14.078 -13.859 -3.061 1 95.12 125 SER A O 1
ATOM 1005 N N . VAL A 1 126 ? -13.711 -16.125 -3.125 1 96.69 126 VAL A N 1
ATOM 1006 C CA . VAL A 1 126 ? -12.391 -15.977 -3.719 1 96.69 126 VAL A CA 1
ATOM 1007 C C . VAL A 1 126 ? -12.367 -16.641 -5.098 1 96.69 126 VAL A C 1
ATOM 1009 O O . VAL A 1 126 ? -12.781 -17.781 -5.25 1 96.69 126 VAL A O 1
ATOM 1012 N N . THR A 1 127 ? -11.938 -15.906 -6.027 1 97.06 127 THR A N 1
ATOM 1013 C CA . THR A 1 127 ? -11.75 -16.438 -7.371 1 97.06 127 THR A CA 1
ATOM 1014 C C . THR A 1 127 ? -10.281 -16.375 -7.777 1 97.06 127 THR A C 1
ATOM 1016 O O . THR A 1 127 ? -9.547 -15.484 -7.324 1 97.06 127 THR A O 1
ATOM 1019 N N . MET A 1 128 ? -9.906 -17.312 -8.57 1 96.75 128 MET A N 1
ATOM 1020 C CA . MET A 1 128 ? -8.531 -17.391 -9.062 1 96.75 128 MET A CA 1
ATOM 1021 C C . MET A 1 128 ? -8.5 -17.562 -10.578 1 96.75 128 MET A C 1
ATOM 1023 O O . MET A 1 128 ? -9.227 -18.391 -11.125 1 96.75 128 MET A O 1
ATOM 1027 N N . THR A 1 129 ? -7.711 -16.844 -11.219 1 96.31 129 THR A N 1
ATOM 1028 C CA . THR A 1 129 ? -7.57 -16.938 -12.672 1 96.31 129 THR A CA 1
ATOM 1029 C C . THR A 1 129 ? -6.098 -16.953 -13.07 1 96.31 129 THR A C 1
ATOM 1031 O O . THR A 1 129 ? -5.258 -16.375 -12.375 1 96.31 129 THR A O 1
ATOM 1034 N N . THR A 1 130 ? -5.785 -17.641 -14.109 1 95.12 130 THR A N 1
ATOM 1035 C CA . THR A 1 130 ? -4.426 -17.672 -14.633 1 95.12 130 THR A CA 1
ATOM 1036 C C . THR A 1 130 ? -4.301 -16.797 -15.875 1 95.12 130 THR A C 1
ATOM 1038 O O . THR A 1 130 ? -5.246 -16.672 -16.656 1 95.12 130 THR A O 1
ATOM 1041 N N . ALA A 1 131 ? -3.178 -16.141 -15.977 1 92.44 131 ALA A N 1
ATOM 1042 C CA . ALA A 1 131 ? -2.869 -15.32 -17.156 1 92.44 131 ALA A CA 1
ATOM 1043 C C . ALA A 1 131 ? -1.397 -15.445 -17.531 1 92.44 131 ALA A C 1
ATOM 1045 O O . ALA A 1 131 ? -0.53 -15.547 -16.656 1 92.44 131 ALA A O 1
ATOM 1046 N N . SER A 1 132 ? -1.147 -15.539 -18.812 1 91.25 132 SER A N 1
ATOM 1047 C CA . SER A 1 132 ? 0.227 -15.555 -19.297 1 91.25 132 SER A CA 1
ATOM 1048 C C . SER A 1 132 ? 0.52 -14.336 -20.172 1 91.25 132 SER A C 1
ATOM 1050 O O . SER A 1 132 ? -0.357 -13.852 -20.891 1 91.25 132 SER A O 1
ATOM 1052 N N . SER A 1 133 ? 1.657 -13.82 -19.984 1 88.94 133 SER A N 1
ATOM 1053 C CA . SER A 1 133 ? 2.127 -12.703 -20.797 1 88.94 133 SER A CA 1
ATOM 1054 C C . SER A 1 133 ? 3.41 -13.062 -21.547 1 88.94 133 SER A C 1
ATOM 1056 O O . SER A 1 133 ? 4.418 -13.406 -20.922 1 88.94 133 SER A O 1
ATOM 1058 N N . LEU A 1 134 ? 3.33 -13.016 -22.891 1 86.81 134 LEU A N 1
ATOM 1059 C CA . LEU A 1 134 ? 4.469 -13.336 -23.75 1 86.81 134 LEU A CA 1
ATOM 1060 C C . LEU A 1 134 ? 4.898 -12.125 -24.562 1 86.81 134 LEU A C 1
ATOM 1062 O O . LEU A 1 134 ? 4.074 -11.266 -24.875 1 86.81 134 LEU A O 1
ATOM 1066 N N . ASN A 1 135 ? 6.148 -11.984 -24.797 1 85.12 135 ASN A N 1
ATOM 1067 C CA . ASN A 1 135 ? 6.672 -10.891 -25.609 1 85.12 135 ASN A CA 1
ATOM 1068 C C . ASN A 1 135 ? 6.488 -11.164 -27.109 1 85.12 135 ASN A C 1
ATOM 1070 O O . ASN A 1 135 ? 6.73 -10.289 -27.938 1 85.12 135 ASN A O 1
ATOM 1074 N N . THR A 1 136 ? 6.102 -12.391 -27.453 1 80.06 136 THR A N 1
ATOM 1075 C CA . THR A 1 136 ? 5.918 -12.758 -28.844 1 80.06 136 THR A CA 1
ATOM 1076 C C . THR A 1 136 ? 4.484 -13.227 -29.109 1 80.06 136 THR A C 1
ATOM 1078 O O . THR A 1 136 ? 3.83 -13.75 -28.203 1 80.06 136 THR A O 1
ATOM 1081 N N . PHE A 1 137 ? 3.996 -12.844 -30.281 1 78.31 137 PHE A N 1
ATOM 1082 C CA . PHE A 1 137 ? 2.676 -13.344 -30.641 1 78.31 137 PHE A CA 1
ATOM 1083 C C . PHE A 1 137 ? 2.744 -14.805 -31.062 1 78.31 137 PHE A C 1
ATOM 1085 O O . PHE A 1 137 ? 3.652 -15.211 -31.781 1 78.31 137 PHE A O 1
ATOM 1092 N N . THR A 1 138 ? 2.051 -15.594 -30.297 1 76.5 138 THR A N 1
ATOM 1093 C CA . THR A 1 138 ? 2.01 -17 -30.656 1 76.5 138 THR A CA 1
ATOM 1094 C C . THR A 1 138 ? 0.59 -17.547 -30.531 1 76.5 138 THR A C 1
ATOM 1096 O O . THR A 1 138 ? -0.175 -17.125 -29.672 1 76.5 138 THR A O 1
ATOM 1099 N N . LEU A 1 139 ? 0.29 -18.453 -31.453 1 77.19 139 LEU A N 1
ATOM 1100 C CA . LEU A 1 139 ? -0.989 -19.141 -31.375 1 77.19 139 LEU A CA 1
ATOM 1101 C C . LEU A 1 139 ? -0.867 -20.422 -30.531 1 77.19 139 LEU A C 1
ATOM 1103 O O . LEU A 1 139 ? -1.866 -21.094 -30.281 1 77.19 139 LEU A O 1
ATOM 1107 N N . ASP A 1 140 ? 0.317 -20.594 -30.047 1 79.25 140 ASP A N 1
ATOM 1108 C CA . ASP A 1 140 ? 0.595 -21.781 -29.25 1 79.25 140 ASP A CA 1
ATOM 1109 C C . ASP A 1 140 ? 0.12 -21.594 -27.812 1 79.25 140 ASP A C 1
ATOM 1111 O O . ASP A 1 140 ? 0.614 -20.719 -27.094 1 79.25 140 ASP A O 1
ATOM 1115 N N . HIS A 1 141 ? -0.847 -22.359 -27.359 1 84.38 141 HIS A N 1
ATOM 1116 C CA . HIS A 1 141 ? -1.431 -22.25 -26.016 1 84.38 141 HIS A CA 1
ATOM 1117 C C . HIS A 1 141 ? -0.825 -23.266 -25.062 1 84.38 141 HIS A C 1
ATOM 1119 O O . HIS A 1 141 ? -1.311 -23.438 -23.953 1 84.38 141 HIS A O 1
ATOM 1125 N N . SER A 1 142 ? 0.198 -23.875 -25.531 1 87.12 142 SER A N 1
ATOM 1126 C CA . SER A 1 142 ? 0.774 -24.969 -24.766 1 87.12 142 SER A CA 1
ATOM 1127 C C . SER A 1 142 ? 1.315 -24.469 -23.422 1 87.12 142 SER A C 1
ATOM 1129 O O . SER A 1 142 ? 1.199 -25.156 -22.406 1 87.12 142 SER A O 1
ATOM 1131 N N . LEU A 1 143 ? 1.809 -23.328 -23.469 1 88.62 143 LEU A N 1
ATOM 1132 C CA . LEU A 1 143 ? 2.352 -22.766 -22.234 1 88.62 143 LEU A CA 1
ATOM 1133 C C . LEU A 1 143 ? 1.24 -22.5 -21.234 1 88.62 143 LEU A C 1
ATOM 1135 O O . LEU A 1 143 ? 1.38 -22.797 -20.047 1 88.62 143 LEU A O 1
ATOM 1139 N N . ASP A 1 144 ? 0.226 -22 -21.719 1 90.19 144 ASP A N 1
ATOM 1140 C CA . ASP A 1 144 ? -0.924 -21.734 -20.859 1 90.19 144 ASP A CA 1
ATOM 1141 C C . ASP A 1 144 ? -1.446 -23.031 -20.234 1 90.19 144 ASP A C 1
ATOM 1143 O O . ASP A 1 144 ? -1.775 -23.047 -19.047 1 90.19 144 ASP A O 1
ATOM 1147 N N . GLU A 1 145 ? -1.512 -23.969 -21.047 1 90.88 145 GLU A N 1
ATOM 1148 C CA . GLU A 1 145 ? -2.004 -25.25 -20.562 1 90.88 145 GLU A CA 1
ATOM 1149 C C . GLU A 1 145 ? -1.081 -25.828 -19.5 1 90.88 145 GLU A C 1
ATOM 1151 O O . GLU A 1 145 ? -1.548 -26.359 -18.484 1 90.88 145 GLU A O 1
ATOM 1156 N N . ALA A 1 146 ? 0.153 -25.734 -19.797 1 92.19 146 ALA A N 1
ATOM 1157 C CA . ALA A 1 146 ? 1.131 -26.234 -18.828 1 92.19 146 ALA A CA 1
ATOM 1158 C C . ALA A 1 146 ? 1.044 -25.453 -17.516 1 92.19 146 ALA A C 1
ATOM 1160 O O . ALA A 1 146 ? 1.135 -26.047 -16.438 1 92.19 146 ALA A O 1
ATOM 1161 N N . PHE A 1 147 ? 0.895 -24.203 -17.656 1 93.56 147 PHE A N 1
ATOM 1162 C CA . PHE A 1 147 ? 0.786 -23.344 -16.484 1 93.56 147 PHE A CA 1
ATOM 1163 C C . PHE A 1 147 ? -0.455 -23.688 -15.672 1 93.56 147 PHE A C 1
ATOM 1165 O O . PHE A 1 147 ? -0.385 -23.828 -14.445 1 93.56 147 PHE A O 1
ATOM 1172 N N . GLU A 1 148 ? -1.532 -23.906 -16.297 1 93.25 148 GLU A N 1
ATOM 1173 C CA . GLU A 1 148 ? -2.775 -24.266 -15.633 1 93.25 148 GLU A CA 1
ATOM 1174 C C . GLU A 1 148 ? -2.627 -25.594 -14.883 1 93.25 148 GLU A C 1
ATOM 1176 O O . GLU A 1 148 ? -3.08 -25.719 -13.742 1 93.25 148 GLU A O 1
ATOM 1181 N N . LYS A 1 149 ? -2.02 -26.5 -15.531 1 93.25 149 LYS A N 1
ATOM 1182 C CA . LYS A 1 149 ? -1.771 -27.797 -14.891 1 93.25 149 LYS A CA 1
ATOM 1183 C C . LYS A 1 149 ? -0.896 -27.641 -13.648 1 93.25 149 LYS A C 1
ATOM 1185 O O . LYS A 1 149 ? -1.12 -28.297 -12.641 1 93.25 149 LYS A O 1
ATOM 1190 N N . TYR A 1 150 ? 0.035 -26.797 -13.797 1 93.94 150 TYR A N 1
ATOM 1191 C CA . TYR A 1 150 ? 0.917 -26.516 -12.672 1 93.94 150 TYR A CA 1
ATOM 1192 C C . TYR A 1 150 ? 0.131 -25.953 -11.492 1 93.94 150 TYR A C 1
ATOM 1194 O O . TYR A 1 150 ? 0.319 -26.375 -10.352 1 93.94 150 TYR A O 1
ATOM 1202 N N . ILE A 1 151 ? -0.751 -25.016 -11.727 1 94.75 151 ILE A N 1
ATOM 1203 C CA . ILE A 1 151 ? -1.528 -24.375 -10.68 1 94.75 151 ILE A CA 1
ATOM 1204 C C . ILE A 1 151 ? -2.492 -25.375 -10.047 1 94.75 151 ILE A C 1
ATOM 1206 O O . ILE A 1 151 ? -2.65 -25.406 -8.828 1 94.75 151 ILE A O 1
ATOM 1210 N N . VAL A 1 152 ? -3.08 -26.172 -10.852 1 93.81 152 VAL A N 1
ATOM 1211 C CA . VAL A 1 152 ? -4.012 -27.188 -10.352 1 93.81 152 VAL A CA 1
ATOM 1212 C C . VAL A 1 152 ? -3.275 -28.172 -9.445 1 93.81 152 VAL A C 1
ATOM 1214 O O . VAL A 1 152 ? -3.762 -28.516 -8.367 1 93.81 152 VAL A O 1
ATOM 1217 N N . LYS A 1 153 ? -2.178 -28.562 -9.938 1 94.75 153 LYS A N 1
ATOM 1218 C CA . LYS A 1 153 ? -1.359 -29.453 -9.125 1 94.75 153 LYS A CA 1
ATOM 1219 C C . LYS A 1 153 ? -0.953 -28.797 -7.816 1 94.75 153 LYS A C 1
ATOM 1221 O O . LYS A 1 153 ? -0.985 -29.422 -6.758 1 94.7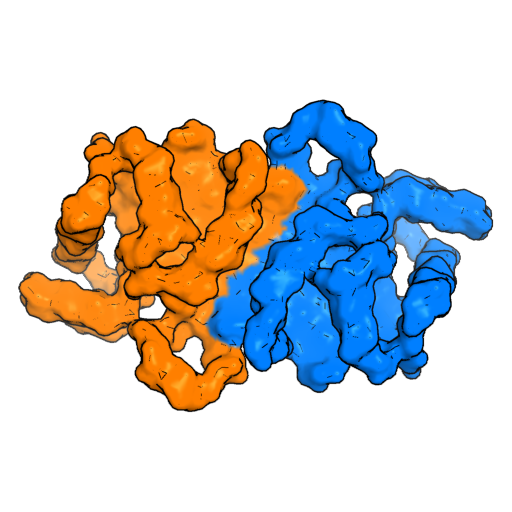5 153 LYS A O 1
ATOM 1226 N N . PHE A 1 154 ? -0.575 -27.578 -7.887 1 94.88 154 PHE A N 1
ATOM 1227 C CA . PHE A 1 154 ? -0.205 -26.797 -6.707 1 94.88 154 PHE A CA 1
ATOM 1228 C C . PHE A 1 154 ? -1.351 -26.766 -5.703 1 94.88 154 PHE A C 1
ATOM 1230 O O . PHE A 1 154 ? -1.149 -27.031 -4.516 1 94.88 154 PHE A O 1
ATOM 1237 N N . LEU A 1 155 ? -2.535 -26.5 -6.172 1 95.12 155 LEU A N 1
ATOM 1238 C CA . LEU A 1 155 ? -3.711 -26.422 -5.312 1 95.12 155 LEU A CA 1
ATOM 1239 C C . LEU A 1 155 ? -4.035 -27.781 -4.707 1 95.12 155 LEU A C 1
ATOM 1241 O O . LEU A 1 155 ? -4.383 -27.875 -3.527 1 95.12 155 LEU A O 1
ATOM 1245 N N . THR A 1 156 ? -3.896 -28.766 -5.516 1 94.81 156 THR A N 1
ATOM 1246 C CA . THR A 1 156 ? -4.148 -30.125 -5.047 1 94.81 156 THR A CA 1
ATOM 1247 C C . THR A 1 156 ? -3.15 -30.531 -3.963 1 94.81 156 THR A C 1
ATOM 1249 O O . THR A 1 156 ? -3.537 -31.047 -2.914 1 94.81 156 THR A O 1
ATOM 1252 N N . ASP A 1 157 ? -1.932 -30.25 -4.223 1 95.38 157 ASP A N 1
ATOM 1253 C CA . ASP A 1 157 ? -0.88 -30.562 -3.258 1 95.38 157 ASP A CA 1
ATOM 1254 C C . ASP A 1 157 ? -1.083 -29.797 -1.953 1 95.38 157 ASP A C 1
ATOM 1256 O O . ASP A 1 157 ? -0.739 -30.297 -0.877 1 95.38 157 ASP A O 1
ATOM 1260 N N . ALA A 1 158 ? -1.613 -28.625 -2.047 1 94.75 158 ALA A N 1
ATOM 1261 C CA . ALA A 1 158 ? -1.837 -27.781 -0.884 1 94.75 158 ALA A CA 1
ATOM 1262 C C . ALA A 1 158 ? -3.184 -28.078 -0.233 1 94.75 158 ALA A C 1
ATOM 1264 O O . ALA A 1 158 ? -3.551 -27.453 0.767 1 94.75 158 ALA A O 1
ATOM 1265 N N . ASP A 1 159 ? -3.926 -28.953 -0.769 1 94.81 159 ASP A N 1
ATOM 1266 C CA . ASP A 1 159 ? -5.234 -29.359 -0.262 1 94.81 159 ASP A CA 1
ATOM 1267 C C . ASP A 1 159 ? -6.219 -28.188 -0.303 1 94.81 159 ASP A C 1
ATOM 1269 O O . ASP A 1 159 ? -6.926 -27.938 0.674 1 94.81 159 ASP A O 1
ATOM 1273 N N . ILE A 1 160 ? -6.156 -27.5 -1.379 1 94.56 160 ILE A N 1
ATOM 1274 C CA . ILE A 1 160 ? -7.098 -26.406 -1.577 1 94.56 160 ILE A CA 1
ATOM 1275 C C . ILE A 1 160 ? -8.203 -26.844 -2.533 1 94.56 160 ILE A C 1
ATOM 1277 O O . ILE A 1 160 ? -7.934 -27.219 -3.674 1 94.56 160 ILE A O 1
ATOM 1281 N N . SER A 1 161 ? -9.398 -26.781 -2.047 1 94.12 161 SER A N 1
ATOM 1282 C CA . SER A 1 161 ? -10.547 -27.203 -2.852 1 94.12 161 SER A CA 1
ATOM 1283 C C . SER A 1 161 ? -11.117 -26.031 -3.652 1 94.12 161 SER A C 1
ATOM 1285 O O . SER A 1 161 ? -11.211 -24.906 -3.146 1 94.12 161 SER A O 1
ATOM 1287 N N . TYR A 1 162 ? -11.5 -26.375 -4.848 1 93.81 162 TYR A N 1
ATOM 1288 C CA . TYR A 1 162 ? -12.039 -25.344 -5.727 1 93.81 162 TYR A CA 1
ATOM 1289 C C . TYR A 1 162 ? -13.133 -25.906 -6.629 1 93.81 162 TYR A C 1
ATOM 1291 O O . TYR A 1 162 ? -13.328 -27.125 -6.688 1 93.81 162 TYR A O 1
ATOM 1299 N N . GLU A 1 163 ? -13.852 -25 -7.199 1 91.56 163 GLU A N 1
ATOM 1300 C CA . GLU A 1 163 ? -14.828 -25.312 -8.242 1 91.56 163 GLU A CA 1
ATOM 1301 C C . GLU A 1 163 ? -14.539 -24.531 -9.516 1 91.56 163 GLU A C 1
ATOM 1303 O O . GLU A 1 163 ? -14.172 -23.359 -9.461 1 91.56 163 GLU A O 1
ATOM 1308 N N . GLU A 1 164 ? -14.633 -25.219 -10.703 1 86.56 164 GLU A N 1
ATOM 1309 C CA . GLU A 1 164 ? -14.422 -24.547 -11.984 1 86.56 164 GLU A CA 1
ATOM 1310 C C . GLU A 1 164 ? -15.703 -23.875 -12.477 1 86.56 164 GLU A C 1
ATOM 1312 O O . GLU A 1 164 ? -16.797 -24.391 -12.234 1 86.56 164 GLU A O 1
ATOM 1317 N N . MET B 1 1 ? 4.477 29.203 0.626 1 71.19 1 MET B N 1
ATOM 1318 C CA . MET B 1 1 ? 4.727 27.766 0.611 1 71.19 1 MET B CA 1
ATOM 1319 C C . MET B 1 1 ? 5.863 27.406 1.559 1 71.19 1 MET B C 1
ATOM 1321 O O . MET B 1 1 ? 6.973 27.922 1.436 1 71.19 1 MET B O 1
ATOM 1325 N N . LEU B 1 2 ? 5.469 26.969 2.791 1 84.88 2 LEU B N 1
ATOM 1326 C CA . LEU B 1 2 ? 6.406 26.609 3.848 1 84.88 2 LEU B CA 1
ATOM 1327 C C . LEU B 1 2 ? 7.191 25.359 3.479 1 84.88 2 LEU B C 1
ATOM 1329 O O . LEU B 1 2 ? 6.617 24.391 2.959 1 84.88 2 LEU B O 1
ATOM 1333 N N . SER B 1 3 ? 8.555 25.484 3.365 1 88.44 3 SER B N 1
ATOM 1334 C CA . SER B 1 3 ? 9.461 24.359 3.168 1 88.44 3 SER B CA 1
ATOM 1335 C C . SER B 1 3 ? 10.461 24.25 4.316 1 88.44 3 SER B C 1
ATOM 1337 O O . SER B 1 3 ? 11.312 25.125 4.496 1 88.44 3 SER B O 1
ATOM 1339 N N . LEU B 1 4 ? 10.258 23.203 5.102 1 94.44 4 LEU B N 1
ATOM 1340 C CA . LEU B 1 4 ? 11.07 23.016 6.301 1 94.44 4 LEU B CA 1
ATOM 1341 C C . LEU B 1 4 ? 11.891 21.734 6.211 1 94.44 4 LEU B C 1
ATOM 1343 O O . LEU B 1 4 ? 11.477 20.781 5.543 1 94.44 4 LEU B O 1
ATOM 1347 N N . THR B 1 5 ? 12.992 21.781 6.789 1 95.56 5 THR B N 1
ATOM 1348 C CA . THR B 1 5 ? 13.812 20.578 6.949 1 95.56 5 THR B CA 1
ATOM 1349 C C . THR B 1 5 ? 13.945 20.219 8.422 1 95.56 5 THR B C 1
ATOM 1351 O O . THR B 1 5 ? 14.297 21.062 9.25 1 95.56 5 THR B O 1
ATOM 1354 N N . ILE B 1 6 ? 13.742 19 8.719 1 95.44 6 ILE B N 1
ATOM 1355 C CA . ILE B 1 6 ? 13.75 18.547 10.102 1 95.44 6 ILE B CA 1
ATOM 1356 C C . ILE B 1 6 ? 15.195 18.359 10.578 1 95.44 6 ILE B C 1
ATOM 1358 O O . ILE B 1 6 ? 16.031 17.812 9.852 1 95.44 6 ILE B O 1
ATOM 1362 N N . LYS B 1 7 ? 15.453 18.797 11.766 1 93.75 7 LYS B N 1
ATOM 1363 C CA . LYS B 1 7 ? 16.812 18.766 12.289 1 93.75 7 LYS B CA 1
ATOM 1364 C C . LYS B 1 7 ? 17.109 17.438 12.961 1 93.75 7 LYS B C 1
ATOM 1366 O O . LYS B 1 7 ? 18.188 16.859 12.766 1 93.75 7 LYS B O 1
ATOM 1371 N N . ASP B 1 8 ? 16.203 17.031 13.75 1 94.25 8 ASP B N 1
ATOM 1372 C CA . ASP B 1 8 ? 16.375 15.781 14.477 1 94.25 8 ASP B CA 1
ATOM 1373 C C . ASP B 1 8 ? 15.523 14.672 13.867 1 94.25 8 ASP B C 1
ATOM 1375 O O . ASP B 1 8 ? 14.367 14.477 14.258 1 94.25 8 ASP B O 1
ATOM 1379 N N . LEU B 1 9 ? 16.172 13.945 13.047 1 93 9 LEU B N 1
ATOM 1380 C CA . LEU B 1 9 ? 15.469 12.93 12.273 1 93 9 LEU B CA 1
ATOM 1381 C C . LEU B 1 9 ? 14.914 11.844 13.188 1 93 9 LEU B C 1
ATOM 1383 O O . LEU B 1 9 ? 13.758 11.445 13.055 1 93 9 LEU B O 1
ATOM 1387 N N . LYS B 1 10 ? 15.727 11.375 14.031 1 92.25 10 LYS B N 1
ATOM 1388 C CA . LYS B 1 10 ? 15.328 10.273 14.914 1 92.25 10 LYS B CA 1
ATOM 1389 C C . LYS B 1 10 ? 14.133 10.664 15.773 1 92.25 10 LYS B C 1
ATOM 1391 O O . LYS B 1 10 ? 13.172 9.906 15.891 1 92.25 10 LYS B O 1
ATOM 1396 N N . GLN B 1 11 ? 14.234 11.742 16.281 1 95 11 GLN B N 1
ATOM 1397 C CA . GLN B 1 11 ? 13.141 12.227 17.125 1 95 11 GLN B CA 1
ATOM 1398 C C . GLN B 1 11 ? 11.859 12.406 16.312 1 95 11 GLN B C 1
ATOM 1400 O O . GLN B 1 11 ? 10.773 12.047 16.781 1 95 11 GLN B O 1
ATOM 1405 N N . PHE B 1 12 ? 12 13.008 15.203 1 95.62 12 PHE B N 1
ATOM 1406 C CA . PHE B 1 12 ? 10.844 13.25 14.352 1 95.62 12 PHE B CA 1
ATOM 1407 C C . PHE B 1 12 ? 10.164 11.938 13.977 1 95.62 12 PHE B C 1
ATOM 1409 O O . PHE B 1 12 ? 8.938 11.828 14.047 1 95.62 12 PHE B O 1
ATOM 1416 N N . MET B 1 13 ? 10.891 10.969 13.586 1 93.75 13 MET B N 1
ATOM 1417 C CA . MET B 1 13 ? 10.328 9.688 13.18 1 93.75 13 MET B CA 1
ATOM 1418 C C . MET B 1 13 ? 9.578 9.023 14.336 1 93.75 13 MET B C 1
ATOM 1420 O O . MET B 1 13 ? 8.539 8.398 14.125 1 93.75 13 MET B O 1
ATOM 1424 N N . ASN B 1 14 ? 10.164 9.148 15.453 1 95.06 14 ASN B N 1
ATOM 1425 C CA . ASN B 1 14 ? 9.484 8.641 16.641 1 95.06 14 ASN B CA 1
ATOM 1426 C C . ASN B 1 14 ? 8.125 9.312 16.828 1 95.06 14 ASN B C 1
ATOM 1428 O O . ASN B 1 14 ? 7.129 8.648 17.109 1 95.06 14 ASN B O 1
ATOM 1432 N N . LYS B 1 15 ? 8.102 10.555 16.672 1 95.69 15 LYS B N 1
ATOM 1433 C CA . LYS B 1 15 ? 6.863 11.312 16.812 1 95.69 15 LYS B CA 1
ATOM 1434 C C . LYS B 1 15 ? 5.871 10.969 15.711 1 95.69 15 LYS B C 1
ATOM 1436 O O . LYS B 1 15 ? 4.664 10.914 15.945 1 95.69 15 LYS B O 1
ATOM 1441 N N . LEU B 1 16 ? 6.355 10.781 14.531 1 95.69 16 LEU B N 1
ATOM 1442 C CA . LEU B 1 16 ? 5.527 10.523 13.359 1 95.69 16 LEU B CA 1
ATOM 1443 C C . LEU B 1 16 ? 4.965 9.109 13.391 1 95.69 16 LEU B C 1
ATOM 1445 O O . LEU B 1 16 ? 3.783 8.898 13.102 1 95.69 16 LEU B O 1
ATOM 1449 N N . LEU B 1 17 ? 5.785 8.094 13.852 1 94.44 17 LEU B N 1
ATOM 1450 C CA . LEU B 1 17 ? 5.441 6.695 13.617 1 94.44 17 LEU B CA 1
ATOM 1451 C C . LEU B 1 17 ? 5.121 5.984 14.93 1 94.44 17 LEU B C 1
ATOM 1453 O O . LEU B 1 17 ? 4.52 4.906 14.922 1 94.44 17 LEU B O 1
ATOM 1457 N N . ILE B 1 18 ? 5.512 6.527 15.977 1 92.69 18 ILE B N 1
ATOM 1458 C CA . ILE B 1 18 ? 5.371 5.797 17.234 1 92.69 18 ILE B CA 1
ATOM 1459 C C . ILE B 1 18 ? 4.438 6.562 18.172 1 92.69 18 ILE B C 1
ATOM 1461 O O . ILE B 1 18 ? 3.445 6.016 18.656 1 92.69 18 ILE B O 1
ATOM 1465 N N . ASN B 1 19 ? 4.691 7.84 18.297 1 94.81 19 ASN B N 1
ATOM 1466 C CA . ASN B 1 19 ? 3.928 8.648 19.25 1 94.81 19 ASN B CA 1
ATOM 1467 C C . ASN B 1 19 ? 2.576 9.055 18.672 1 94.81 19 ASN B C 1
ATOM 1469 O O . ASN B 1 19 ? 2.209 8.625 17.578 1 94.81 19 ASN B O 1
ATOM 1473 N N . ASN B 1 20 ? 1.826 9.828 19.453 1 95.31 20 ASN B N 1
ATOM 1474 C CA . ASN B 1 20 ? 0.491 10.242 19.031 1 95.31 20 ASN B CA 1
ATOM 1475 C C . ASN B 1 20 ? 0.485 11.68 18.516 1 95.31 20 ASN B C 1
ATOM 1477 O O . ASN B 1 20 ? -0.571 12.305 18.438 1 95.31 20 ASN B O 1
ATOM 1481 N N . THR B 1 21 ? 1.672 12.148 18.219 1 95.88 21 THR B N 1
ATOM 1482 C CA . THR B 1 21 ? 1.842 13.547 17.859 1 95.88 21 THR B CA 1
ATOM 1483 C C . THR B 1 21 ? 0.975 13.906 16.641 1 95.88 21 THR B C 1
ATOM 1485 O O . THR B 1 21 ? 0.339 14.961 16.625 1 95.88 21 THR B O 1
ATOM 1488 N N . PHE B 1 22 ? 0.878 13.047 15.625 1 96.19 22 PHE B N 1
ATOM 1489 C CA . PHE B 1 22 ? 0.183 13.344 14.383 1 96.19 22 PHE B CA 1
ATOM 1490 C C . PHE B 1 22 ? -1.14 12.586 14.305 1 96.19 22 PHE B C 1
ATOM 1492 O O . PHE B 1 22 ? -1.788 12.562 13.258 1 96.19 22 PHE B O 1
ATOM 1499 N N . ASP B 1 23 ? -1.592 12.023 15.328 1 94.31 23 ASP B N 1
ATOM 1500 C CA . ASP B 1 23 ? -2.729 11.109 15.344 1 94.31 23 ASP B CA 1
ATOM 1501 C C . ASP B 1 23 ? -3.996 11.805 14.852 1 94.31 23 ASP B C 1
ATOM 1503 O O . ASP B 1 23 ? -4.848 11.172 14.219 1 94.31 23 ASP B O 1
ATOM 1507 N N . ASN B 1 24 ? -4.078 13.07 15.062 1 90.56 24 ASN B N 1
ATOM 1508 C CA . ASN B 1 24 ? -5.309 13.789 14.75 1 90.56 24 ASN B CA 1
ATOM 1509 C C . ASN B 1 24 ? -5.316 14.297 13.312 1 90.56 24 ASN B C 1
ATOM 1511 O O . ASN B 1 24 ? -6.312 14.867 12.852 1 90.56 24 ASN B O 1
ATOM 1515 N N . MET B 1 25 ? -4.289 14.102 12.68 1 94.5 25 MET B N 1
ATOM 1516 C CA . MET B 1 25 ? -4.254 14.438 11.258 1 94.5 25 MET B CA 1
ATOM 1517 C C . MET B 1 25 ? -4.887 13.328 10.422 1 94.5 25 MET B C 1
ATOM 1519 O O . MET B 1 25 ? -5.016 12.195 10.891 1 94.5 25 MET B O 1
ATOM 1523 N N . CYS B 1 26 ? -5.293 13.727 9.258 1 96 26 CYS B N 1
ATOM 1524 C CA . CYS B 1 26 ? -5.824 12.75 8.32 1 96 26 CYS B CA 1
ATOM 1525 C C . CYS B 1 26 ? -4.82 12.453 7.211 1 96 26 CYS B C 1
ATOM 1527 O O . CYS B 1 26 ? -4.027 13.328 6.84 1 96 26 CYS B O 1
ATOM 1529 N N . LEU B 1 27 ? -4.898 11.281 6.746 1 97.12 27 LEU B N 1
ATOM 1530 C CA . LEU B 1 27 ? -3.98 10.898 5.68 1 97.12 27 LEU B CA 1
ATOM 1531 C C . LEU B 1 27 ? -4.641 11.039 4.312 1 97.12 27 LEU B C 1
ATOM 1533 O O . LEU B 1 27 ? -5.719 10.492 4.078 1 97.12 27 LEU B O 1
ATOM 1537 N N . SER B 1 28 ? -3.971 11.82 3.502 1 96.94 28 SER B N 1
ATOM 1538 C CA . SER B 1 28 ? -4.406 11.883 2.109 1 96.94 28 SER B CA 1
ATOM 1539 C C . SER B 1 28 ? -3.809 10.742 1.294 1 96.94 28 SER B C 1
ATOM 1541 O O . SER B 1 28 ? -4.535 9.984 0.647 1 96.94 28 SER B O 1
ATOM 1543 N N . GLU B 1 29 ? -2.533 10.602 1.424 1 97.88 29 GLU B N 1
ATOM 1544 C CA . GLU B 1 29 ? -1.819 9.539 0.726 1 97.88 29 GLU B CA 1
ATOM 1545 C C . GLU B 1 29 ? -0.447 9.289 1.347 1 97.88 29 GLU B C 1
ATOM 1547 O O . GLU B 1 29 ? 0.111 10.172 2 1 97.88 29 GLU B O 1
ATOM 1552 N N . ALA B 1 30 ? -0.009 8.117 1.129 1 97.81 30 ALA B N 1
ATOM 1553 C CA . ALA B 1 30 ? 1.342 7.77 1.562 1 97.81 30 ALA B CA 1
ATOM 1554 C C . ALA B 1 30 ? 2.023 6.852 0.55 1 97.81 30 ALA B C 1
ATOM 1556 O O . ALA B 1 30 ? 1.362 6.047 -0.108 1 97.81 30 ALA B O 1
ATOM 1557 N N . TYR B 1 31 ? 3.23 7.098 0.383 1 97.88 31 TYR B N 1
ATOM 1558 C CA . TYR B 1 31 ? 4.07 6.266 -0.474 1 97.88 31 TYR B CA 1
ATOM 1559 C C . TYR B 1 31 ? 5.355 5.871 0.241 1 97.88 31 TYR B C 1
ATOM 1561 O O . TYR B 1 31 ? 6.07 6.727 0.771 1 97.88 31 TYR B O 1
ATOM 1569 N N . ILE B 1 32 ? 5.621 4.59 0.281 1 96.19 32 ILE B N 1
ATOM 1570 C CA . ILE B 1 32 ? 6.805 4.062 0.955 1 96.19 32 ILE B CA 1
ATOM 1571 C C . ILE B 1 32 ? 7.582 3.158 0.001 1 96.19 32 ILE B C 1
ATOM 1573 O O . ILE B 1 32 ? 7.012 2.244 -0.599 1 96.19 32 ILE B O 1
ATOM 1577 N N . CYS B 1 33 ? 8.844 3.393 -0.096 1 95.44 33 CYS B N 1
ATOM 1578 C CA . CYS B 1 33 ? 9.703 2.58 -0.952 1 95.44 33 CYS B CA 1
ATOM 1579 C C . CYS B 1 33 ? 10.758 1.854 -0.131 1 95.44 33 CYS B C 1
ATOM 1581 O O . CYS B 1 33 ? 11.672 2.482 0.415 1 95.44 33 CYS B O 1
ATOM 1583 N N . THR B 1 34 ? 10.703 0.601 0.035 1 93.44 34 THR B N 1
ATOM 1584 C CA . THR B 1 34 ? 11.672 -0.28 0.671 1 93.44 34 THR B CA 1
ATOM 1585 C C . THR B 1 34 ? 12.164 -1.344 -0.308 1 93.44 34 THR B C 1
ATOM 1587 O O . THR B 1 34 ? 12.805 -1.024 -1.312 1 93.44 34 THR B O 1
ATOM 1590 N N . GLY B 1 35 ? 11.953 -2.619 0.004 1 89.69 35 GLY B N 1
ATOM 1591 C CA . GLY B 1 35 ? 12.242 -3.654 -0.977 1 89.69 35 GLY B CA 1
ATOM 1592 C C . GLY B 1 35 ? 11.258 -3.668 -2.133 1 89.69 35 GLY B C 1
ATOM 1593 O O . GLY B 1 35 ? 11.594 -4.117 -3.232 1 89.69 35 GLY B O 1
ATOM 1594 N N . CYS B 1 36 ? 10.18 -3.229 -1.828 1 93.5 36 CYS B N 1
ATOM 1595 C CA . CYS B 1 36 ? 9.125 -2.949 -2.801 1 93.5 36 CYS B CA 1
ATOM 1596 C C . CYS B 1 36 ? 8.383 -1.669 -2.445 1 93.5 36 CYS B C 1
ATOM 1598 O O . CYS B 1 36 ? 8.773 -0.955 -1.52 1 93.5 36 CYS B O 1
ATOM 1600 N N . SER B 1 37 ? 7.387 -1.333 -3.189 1 96.19 37 SER B N 1
ATOM 1601 C CA . SER B 1 37 ? 6.738 -0.048 -2.945 1 96.19 37 SER B CA 1
ATOM 1602 C C . SER B 1 37 ? 5.305 -0.236 -2.461 1 96.19 37 SER B C 1
ATOM 1604 O O . SER B 1 37 ? 4.59 -1.114 -2.949 1 96.19 37 SER B O 1
ATOM 1606 N N . PHE B 1 38 ? 4.938 0.645 -1.568 1 96.62 38 PHE B N 1
ATOM 1607 C CA . PHE B 1 38 ? 3.605 0.651 -0.976 1 96.62 38 PHE B CA 1
ATOM 1608 C C . PHE B 1 38 ? 2.932 2.004 -1.176 1 96.62 38 PHE B C 1
ATOM 1610 O O . PHE B 1 38 ? 3.566 3.049 -1.021 1 96.62 38 PHE B O 1
ATOM 1617 N N . THR B 1 39 ? 1.723 1.956 -1.528 1 97.94 39 THR B N 1
ATOM 1618 C CA . THR B 1 39 ? 0.914 3.166 -1.632 1 97.94 39 THR B CA 1
ATOM 1619 C C . THR B 1 39 ? -0.363 3.033 -0.807 1 97.94 39 THR B C 1
ATOM 1621 O O . THR B 1 39 ? -1.048 2.012 -0.872 1 97.94 39 THR B O 1
ATOM 1624 N N . ILE B 1 40 ? -0.602 4.035 -0.103 1 97.19 40 ILE B N 1
ATOM 1625 C CA . ILE B 1 40 ? -1.812 4.066 0.711 1 97.19 40 ILE B CA 1
ATOM 1626 C C . ILE B 1 40 ? -2.682 5.25 0.296 1 97.19 40 ILE B C 1
ATOM 1628 O O . ILE B 1 40 ? -2.205 6.387 0.23 1 97.19 40 ILE B O 1
ATOM 1632 N N . ASP B 1 41 ? -3.842 5.004 -0.046 1 97.38 41 ASP B N 1
ATOM 1633 C CA . ASP B 1 41 ? -4.852 6.027 -0.275 1 97.38 41 ASP B CA 1
ATOM 1634 C C . ASP B 1 41 ? -5.711 6.242 0.97 1 97.38 41 ASP B C 1
ATOM 1636 O O . ASP B 1 41 ? -6.52 5.379 1.327 1 97.38 41 ASP B O 1
ATOM 1640 N N . GLY B 1 42 ? -5.586 7.359 1.552 1 96.31 42 GLY B N 1
ATOM 1641 C CA . GLY B 1 42 ? -6.219 7.625 2.836 1 96.31 42 GLY B CA 1
ATOM 1642 C C . GLY B 1 42 ? -7.691 7.961 2.717 1 96.31 42 GLY B C 1
ATOM 1643 O O . GLY B 1 42 ? -8.367 8.164 3.727 1 96.31 42 GLY B O 1
ATOM 1644 N N . LYS B 1 43 ? -8.164 8.07 1.517 1 95.19 43 LYS B N 1
ATOM 1645 C CA . LYS B 1 43 ? -9.594 8.336 1.354 1 95.19 43 LYS B CA 1
ATOM 1646 C C . LYS B 1 43 ? -10.43 7.285 2.08 1 95.19 43 LYS B C 1
ATOM 1648 O O . LYS B 1 43 ? -10.195 6.086 1.93 1 95.19 43 LYS B O 1
ATOM 1653 N N . LEU B 1 44 ? -11.328 7.789 2.783 1 92.25 44 LEU B N 1
ATOM 1654 C CA . LEU B 1 44 ? -12.148 6.918 3.621 1 92.25 44 LEU B CA 1
ATOM 1655 C C . LEU B 1 44 ? -13.125 6.105 2.773 1 92.25 44 LEU B C 1
ATOM 1657 O O . LEU B 1 44 ? -13.812 6.656 1.916 1 92.25 44 LEU B O 1
ATOM 1661 N N . ASN B 1 45 ? -13.102 4.844 3.033 1 91.25 45 ASN B N 1
ATOM 1662 C CA . ASN B 1 45 ? -14.125 3.975 2.459 1 91.25 45 ASN B CA 1
ATOM 1663 C C . ASN B 1 45 ? -15.344 3.865 3.369 1 91.25 45 ASN B C 1
ATOM 1665 O O . ASN B 1 45 ? -15.367 3.029 4.273 1 91.25 45 ASN B O 1
ATOM 1669 N N . THR B 1 46 ? -16.312 4.531 3.098 1 87 46 THR B N 1
ATOM 1670 C CA . THR B 1 46 ? -17.469 4.645 3.984 1 87 46 THR B CA 1
ATOM 1671 C C . THR B 1 46 ? -18.25 3.34 4.012 1 87 46 THR B C 1
ATOM 1673 O O . THR B 1 46 ? -18.969 3.062 4.977 1 87 46 THR B O 1
ATOM 1676 N N . GLN B 1 47 ? -18.109 2.561 2.959 1 84.88 47 GLN B N 1
ATOM 1677 C CA . GLN B 1 47 ? -18.859 1.312 2.877 1 84.88 47 GLN B CA 1
ATOM 1678 C C . GLN B 1 47 ? -18.297 0.265 3.832 1 84.88 47 GLN B C 1
ATOM 1680 O O . GLN B 1 47 ? -18.969 -0.724 4.145 1 84.88 47 GLN B O 1
ATOM 1685 N N . PHE B 1 48 ? -17.172 0.547 4.34 1 88.69 48 PHE B N 1
ATOM 1686 C CA . PHE B 1 48 ? -16.5 -0.384 5.23 1 88.69 48 PHE B CA 1
ATOM 1687 C C . PHE B 1 48 ? -16.938 -0.188 6.672 1 88.69 48 PHE B C 1
ATOM 1689 O O . PHE B 1 48 ? -16.812 -1.094 7.496 1 88.69 48 PHE B O 1
ATOM 1696 N N . TYR B 1 49 ? -17.516 0.976 6.891 1 84.38 49 TYR B N 1
ATOM 1697 C CA . TYR B 1 49 ? -17.859 1.321 8.266 1 84.38 49 TYR B CA 1
ATOM 1698 C C . TYR B 1 49 ? -19.375 1.392 8.445 1 84.38 49 TYR B C 1
ATOM 1700 O O . TYR B 1 49 ? -20.109 1.62 7.48 1 84.38 49 TYR B O 1
ATOM 1708 N N . ASN B 1 50 ? -19.656 1.108 9.641 1 84.56 50 ASN B N 1
ATOM 1709 C CA . ASN B 1 50 ? -21.062 1.323 9.961 1 84.56 50 ASN B CA 1
ATOM 1710 C C . ASN B 1 50 ? -21.344 2.771 10.352 1 84.56 50 ASN B C 1
ATOM 1712 O O . ASN B 1 50 ? -20.406 3.555 10.539 1 84.56 50 ASN B O 1
ATOM 1716 N N . GLU B 1 51 ? -22.594 3.068 10.5 1 83.38 51 GLU B N 1
ATOM 1717 C CA . GLU B 1 51 ? -23.016 4.441 10.766 1 83.38 51 GLU B CA 1
ATOM 1718 C C . GLU B 1 51 ? -22.438 4.949 12.086 1 83.38 51 GLU B C 1
ATOM 1720 O O . GLU B 1 51 ? -22.016 6.102 12.18 1 83.38 51 GLU B O 1
ATOM 1725 N N . ASP B 1 52 ? -22.406 4.141 13.039 1 84.62 52 ASP B N 1
ATOM 1726 C CA . ASP B 1 52 ? -21.906 4.523 14.352 1 84.62 52 ASP B CA 1
ATOM 1727 C C . ASP B 1 52 ? -20.406 4.852 14.297 1 84.62 52 ASP B C 1
ATOM 1729 O O . ASP B 1 52 ? -19.953 5.816 14.922 1 84.62 52 ASP B O 1
ATOM 1733 N N . GLU B 1 53 ? -19.734 4.027 13.492 1 82.56 53 GLU B N 1
ATOM 1734 C CA . GLU B 1 53 ? -18.297 4.246 13.328 1 82.56 53 GLU B CA 1
ATOM 1735 C C . GLU B 1 53 ? -18.031 5.535 12.562 1 82.56 53 GLU B C 1
ATOM 1737 O O . GLU B 1 53 ? -17.141 6.305 12.93 1 82.56 53 GLU B O 1
ATOM 1742 N N . LEU B 1 54 ? -18.781 5.762 11.57 1 81.62 54 LEU B N 1
ATOM 1743 C CA . LEU B 1 54 ? -18.594 6.93 10.719 1 81.62 54 LEU B CA 1
ATOM 1744 C C . LEU B 1 54 ? -18.828 8.219 11.5 1 81.62 54 LEU B C 1
ATOM 1746 O O . LEU B 1 54 ? -18.125 9.219 11.281 1 81.62 54 LEU B O 1
ATOM 1750 N N . ASN B 1 55 ? -19.641 8.141 12.492 1 80.5 55 ASN B N 1
ATOM 1751 C CA . ASN B 1 55 ? -20 9.328 13.273 1 80.5 55 ASN B CA 1
ATOM 1752 C C . ASN B 1 55 ? -18.891 9.695 14.258 1 80.5 55 ASN B C 1
ATOM 1754 O O . ASN B 1 55 ? -18.812 10.844 14.711 1 80.5 55 ASN B O 1
ATOM 1758 N N . THR B 1 56 ? -18.016 8.758 14.43 1 79.06 56 THR B N 1
ATOM 1759 C CA . THR B 1 56 ? -16.953 9 15.406 1 79.06 56 THR B CA 1
ATOM 1760 C C . THR B 1 56 ? -15.648 9.375 14.703 1 79.06 56 THR B C 1
ATOM 1762 O O . THR B 1 56 ? -14.664 9.711 15.359 1 79.06 56 THR B O 1
ATOM 1765 N N . MET B 1 57 ? -15.766 9.375 13.453 1 80.81 57 MET B N 1
ATOM 1766 C CA . MET B 1 57 ? -14.539 9.641 12.703 1 80.81 57 MET B CA 1
ATOM 1767 C C . MET B 1 57 ? -14.242 11.141 12.656 1 80.81 57 MET B C 1
ATOM 1769 O O . MET B 1 57 ? -15.164 11.961 12.688 1 80.81 57 MET B O 1
ATOM 1773 N N . SER B 1 58 ? -12.945 11.523 12.727 1 74.56 58 SER B N 1
ATOM 1774 C CA . SER B 1 58 ? -12.492 12.914 12.711 1 74.56 58 SER B CA 1
ATOM 1775 C C . SER B 1 58 ? -12.82 13.578 11.375 1 74.56 58 SER B C 1
ATOM 1777 O O . SER B 1 58 ? -13 14.797 11.32 1 74.56 58 SER B O 1
ATOM 1779 N N . SER B 1 59 ? -12.797 12.766 10.305 1 82.5 59 SER B N 1
ATOM 1780 C CA . SER B 1 59 ? -13.07 13.266 8.969 1 82.5 59 SER B CA 1
ATOM 1781 C C . SER B 1 59 ? -14.047 12.359 8.227 1 82.5 59 SER B C 1
ATOM 1783 O O . SER B 1 59 ? -14.086 11.148 8.469 1 82.5 59 SER B O 1
ATOM 1785 N N . SER B 1 60 ? -14.758 12.945 7.438 1 78.94 60 SER B N 1
ATOM 1786 C CA . SER B 1 60 ? -15.688 12.172 6.621 1 78.94 60 SER B CA 1
ATOM 1787 C C . SER B 1 60 ? -15.055 11.766 5.297 1 78.94 60 SER B C 1
ATOM 1789 O O . SER B 1 60 ? -15.633 10.984 4.535 1 78.94 60 SER B O 1
ATOM 1791 N N . ARG B 1 61 ? -13.883 12.25 5.102 1 90.62 61 ARG B N 1
ATOM 1792 C CA . ARG B 1 61 ? -13.336 12.039 3.768 1 90.62 61 ARG B CA 1
ATOM 1793 C C . ARG B 1 61 ? -12.047 11.219 3.828 1 90.62 61 ARG B C 1
ATOM 1795 O O . ARG B 1 61 ? -11.695 10.531 2.871 1 90.62 61 ARG B O 1
ATOM 1802 N N . TYR B 1 62 ? -11.375 11.359 4.965 1 94.44 62 TYR B N 1
ATOM 1803 C CA . TYR B 1 62 ? -10.055 10.75 5.031 1 94.44 62 TYR B CA 1
ATOM 1804 C C . TYR B 1 62 ? -9.875 9.969 6.332 1 94.44 62 TYR B C 1
ATOM 1806 O O . TYR B 1 62 ? -10.461 10.32 7.355 1 94.44 62 TYR B O 1
ATOM 1814 N N . SER B 1 63 ? -9.031 8.977 6.25 1 93.25 63 SER B N 1
ATOM 1815 C CA . SER B 1 63 ? -8.695 8.18 7.426 1 93.25 63 SER B CA 1
ATOM 1816 C C . SER B 1 63 ? -7.723 8.914 8.336 1 93.25 63 SER B C 1
ATOM 1818 O O . SER B 1 63 ? -6.875 9.672 7.863 1 93.25 63 SER B O 1
ATOM 1820 N N . SER B 1 64 ? -7.863 8.664 9.547 1 94.06 64 SER B N 1
ATOM 1821 C CA . SER B 1 64 ? -6.961 9.281 10.508 1 94.06 64 SER B CA 1
ATOM 1822 C C . SER B 1 64 ? -5.598 8.602 10.508 1 94.06 64 SER B C 1
ATOM 1824 O O . SER B 1 64 ? -5.504 7.391 10.297 1 94.06 64 SER B O 1
ATOM 1826 N N . TRP B 1 65 ? -4.586 9.367 10.758 1 95.75 65 TRP B N 1
ATOM 1827 C CA . TRP B 1 65 ? -3.244 8.805 10.867 1 95.75 65 TRP B CA 1
ATOM 1828 C C . TRP B 1 65 ? -3.184 7.758 11.977 1 95.75 65 TRP B C 1
ATOM 1830 O O . TRP B 1 65 ? -2.504 6.738 11.836 1 95.75 65 TRP B O 1
ATOM 1840 N N . LYS B 1 66 ? -3.922 8.016 12.953 1 93.75 66 LYS B N 1
ATOM 1841 C CA . LYS B 1 66 ? -3.959 7.094 14.086 1 93.75 66 LYS B CA 1
ATOM 1842 C C . LYS B 1 66 ? -4.254 5.668 13.625 1 93.75 66 LYS B C 1
ATOM 1844 O O . LYS B 1 66 ? -3.639 4.715 14.109 1 93.75 66 LYS B O 1
ATOM 1849 N N . THR B 1 67 ? -5.082 5.551 12.719 1 90.31 67 THR B N 1
ATOM 1850 C CA . THR B 1 67 ? -5.531 4.246 12.258 1 90.31 67 THR B CA 1
ATOM 1851 C C . THR B 1 67 ? -4.527 3.641 11.281 1 90.31 67 THR B C 1
ATOM 1853 O O . THR B 1 67 ? -4.379 2.418 11.211 1 90.31 67 THR B O 1
ATOM 1856 N N . ILE B 1 68 ? -3.814 4.457 10.57 1 93.31 68 ILE B N 1
ATOM 1857 C CA . ILE B 1 68 ? -2.955 4.008 9.484 1 93.31 68 ILE B CA 1
ATOM 1858 C C . ILE B 1 68 ? -1.53 3.812 9.992 1 93.31 68 ILE B C 1
ATOM 1860 O O . ILE B 1 68 ? -0.801 2.947 9.508 1 93.31 68 ILE B O 1
ATOM 1864 N N . LYS B 1 69 ? -1.192 4.543 10.969 1 95.31 69 LYS B N 1
ATOM 1865 C CA . LYS B 1 69 ? 0.157 4.637 11.516 1 95.31 69 LYS B CA 1
ATOM 1866 C C . LYS B 1 69 ? 0.732 3.254 11.805 1 95.31 69 LYS B C 1
ATOM 1868 O O . LYS B 1 69 ? 1.872 2.961 11.43 1 95.31 69 LYS B O 1
ATOM 1873 N N . PRO B 1 70 ? 0.003 2.342 12.391 1 92.38 70 PRO B N 1
ATOM 1874 C CA . PRO B 1 70 ? 0.58 1.03 12.703 1 92.38 70 PRO B CA 1
ATOM 1875 C C . PRO B 1 70 ? 1.009 0.266 11.453 1 92.38 70 PRO B C 1
ATOM 1877 O O . PRO B 1 70 ? 1.991 -0.48 11.484 1 92.38 70 PRO B O 1
ATOM 1880 N N . PHE B 1 71 ? 0.321 0.419 10.414 1 91.5 71 PHE B N 1
ATOM 1881 C CA . PHE B 1 71 ? 0.66 -0.269 9.172 1 91.5 71 PHE B CA 1
ATOM 1882 C C . PHE B 1 71 ? 1.933 0.31 8.562 1 91.5 71 PHE B C 1
ATOM 1884 O O . PHE B 1 71 ? 2.822 -0.435 8.148 1 91.5 71 PHE B O 1
ATOM 1891 N N . VAL B 1 72 ? 1.973 1.598 8.539 1 93.88 72 VAL B N 1
ATOM 1892 C CA . VAL B 1 72 ? 3.164 2.262 8.023 1 93.88 72 VAL B CA 1
ATOM 1893 C C . VAL B 1 72 ? 4.375 1.892 8.875 1 93.88 72 VAL B C 1
ATOM 1895 O O . VAL B 1 72 ? 5.441 1.578 8.344 1 93.88 72 VAL B O 1
ATOM 1898 N N . PHE B 1 73 ? 4.176 1.862 10.141 1 93.44 73 PHE B N 1
ATOM 1899 C CA . PHE B 1 73 ? 5.242 1.51 11.07 1 93.44 73 PHE B CA 1
ATOM 1900 C C . PHE B 1 73 ? 5.746 0.097 10.797 1 93.44 73 PHE B C 1
ATOM 1902 O O . PHE B 1 73 ? 6.957 -0.15 10.82 1 93.44 73 PHE B O 1
ATOM 1909 N N . SER B 1 74 ? 4.863 -0.765 10.523 1 90.56 74 SER B N 1
ATOM 1910 C CA . SER B 1 74 ? 5.227 -2.156 10.273 1 90.56 74 SER B CA 1
ATOM 1911 C C . SER B 1 74 ? 6.086 -2.287 9.016 1 90.56 74 SER B C 1
ATOM 1913 O O . SER B 1 74 ? 6.957 -3.158 8.945 1 90.56 74 SER B O 1
ATOM 1915 N N . ILE B 1 75 ? 5.836 -1.506 8.039 1 90.38 75 ILE B N 1
ATOM 1916 C CA . ILE B 1 75 ? 6.562 -1.536 6.773 1 90.38 75 ILE B CA 1
ATOM 1917 C C . ILE B 1 75 ? 7.98 -1.009 6.98 1 90.38 75 ILE B C 1
ATOM 1919 O O . ILE B 1 75 ? 8.938 -1.534 6.402 1 90.38 75 ILE B O 1
ATOM 1923 N N . ILE B 1 76 ? 8.117 -0.109 7.902 1 89.31 76 ILE B N 1
ATOM 1924 C CA . ILE B 1 76 ? 9.375 0.619 8.047 1 89.31 76 ILE B CA 1
ATOM 1925 C C . ILE B 1 76 ? 10.211 -0.003 9.164 1 89.31 76 ILE B C 1
ATOM 1927 O O . ILE B 1 76 ? 11.43 0.161 9.195 1 89.31 76 ILE B O 1
ATOM 1931 N N . LYS B 1 77 ? 9.633 -0.632 10.234 1 82.12 77 LYS B N 1
ATOM 1932 C CA . LYS B 1 77 ? 10.289 -1.109 11.453 1 82.12 77 LYS B CA 1
ATOM 1933 C C . LYS B 1 77 ? 11.328 -2.176 11.133 1 82.12 77 LYS B C 1
ATOM 1935 O O . LYS B 1 77 ? 12.188 -2.482 11.961 1 82.12 77 LYS B O 1
ATOM 1940 N N . GLY B 1 78 ? 11.805 -2.352 10.039 1 71.38 78 GLY B N 1
ATOM 1941 C CA . GLY B 1 78 ? 12.82 -3.326 9.672 1 71.38 78 GLY B CA 1
ATOM 1942 C C . GLY B 1 78 ? 14.234 -2.809 9.844 1 71.38 78 GLY B C 1
ATOM 1943 O O . GLY B 1 78 ? 14.445 -1.745 10.438 1 71.38 78 GLY B O 1
ATOM 1944 N N . LYS B 1 79 ? 15.188 -3.605 9.641 1 74 79 LYS B N 1
ATOM 1945 C CA . LYS B 1 79 ? 16.609 -3.281 9.82 1 74 79 LYS B CA 1
ATOM 1946 C C . LYS B 1 79 ? 17.062 -2.234 8.805 1 74 79 LYS B C 1
ATOM 1948 O O . LYS B 1 79 ? 18.016 -1.505 9.047 1 74 79 LYS B O 1
ATOM 1953 N N . LYS B 1 80 ? 16.375 -2.057 7.82 1 83.88 80 LYS B N 1
ATOM 1954 C CA . LYS B 1 80 ? 16.781 -1.138 6.758 1 83.88 80 LYS B CA 1
ATOM 1955 C C . LYS B 1 80 ? 15.805 0.032 6.648 1 83.88 80 LYS B C 1
ATOM 1957 O O . LYS B 1 80 ? 14.594 -0.147 6.777 1 83.88 80 LYS B O 1
ATOM 1962 N N . VAL B 1 81 ? 16.359 1.163 6.477 1 83.88 81 VAL B N 1
ATOM 1963 C CA . VAL B 1 81 ? 15.562 2.373 6.324 1 83.88 81 VAL B CA 1
ATOM 1964 C C . VAL B 1 81 ? 14.984 2.434 4.918 1 83.88 81 VAL B C 1
ATOM 1966 O O . VAL B 1 81 ? 15.633 2.023 3.951 1 83.88 81 VAL B O 1
ATOM 1969 N N . PRO B 1 82 ? 13.766 2.906 4.879 1 90.62 82 PRO B N 1
ATOM 1970 C CA . PRO B 1 82 ? 13.188 3.043 3.541 1 90.62 82 PRO B CA 1
ATOM 1971 C C . PRO B 1 82 ? 14 3.973 2.639 1 90.62 82 PRO B C 1
ATOM 1973 O O . PRO B 1 82 ? 14.672 4.879 3.131 1 90.62 82 PRO B O 1
ATOM 1976 N N . GLU B 1 83 ? 14 3.68 1.392 1 92.31 83 GLU B N 1
ATOM 1977 C CA . GLU B 1 83 ? 14.641 4.562 0.421 1 92.31 83 GLU B CA 1
ATOM 1978 C C . GLU B 1 83 ? 13.891 5.891 0.309 1 92.31 83 GLU B C 1
ATOM 1980 O O . GLU B 1 83 ? 14.516 6.949 0.179 1 92.31 83 GLU B O 1
ATOM 1985 N N . LEU B 1 84 ? 12.648 5.781 0.365 1 95.69 84 LEU B N 1
ATOM 1986 C CA . LEU B 1 84 ? 11.781 6.945 0.211 1 95.69 84 LEU B CA 1
ATOM 1987 C C . LEU B 1 84 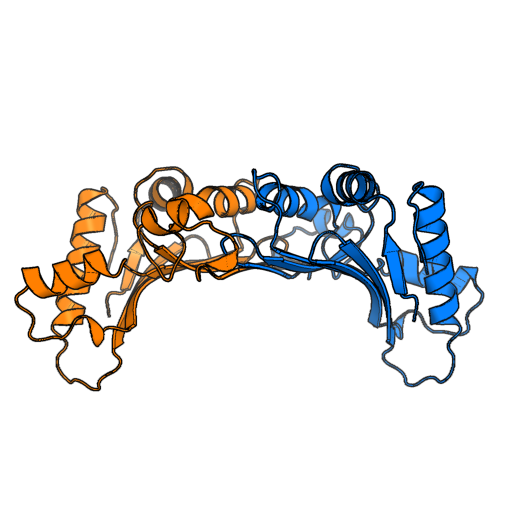? 10.508 6.785 1.032 1 95.69 84 LEU B C 1
ATOM 1989 O O . LEU B 1 84 ? 9.922 5.699 1.076 1 95.69 84 LEU B O 1
ATOM 1993 N N . LEU B 1 85 ? 10.117 7.848 1.689 1 96.81 85 LEU B N 1
ATOM 1994 C CA . LEU B 1 85 ? 8.844 7.938 2.398 1 96.81 85 LEU B CA 1
ATOM 1995 C C . LEU B 1 85 ? 8.156 9.266 2.119 1 96.81 85 LEU B C 1
ATOM 1997 O O . LEU B 1 85 ? 8.742 10.328 2.34 1 96.81 85 LEU B O 1
ATOM 2001 N N . ARG B 1 86 ? 7.02 9.148 1.593 1 98.19 86 ARG B N 1
ATOM 2002 C CA . ARG B 1 86 ? 6.211 10.336 1.346 1 98.19 86 ARG B CA 1
ATOM 2003 C C . ARG B 1 86 ? 4.844 10.219 2.012 1 98.19 86 ARG B C 1
ATOM 2005 O O . ARG B 1 86 ? 4.117 9.25 1.782 1 98.19 86 ARG B O 1
ATOM 2012 N N . ILE B 1 87 ? 4.551 11.141 2.779 1 98.25 87 ILE B N 1
ATOM 2013 C CA . ILE B 1 87 ? 3.258 11.18 3.455 1 98.25 87 ILE B CA 1
ATOM 2014 C C . ILE B 1 87 ? 2.594 12.531 3.219 1 98.25 87 ILE B C 1
ATOM 2016 O O . ILE B 1 87 ? 3.227 13.578 3.385 1 98.25 87 ILE B O 1
ATOM 2020 N N . THR B 1 88 ? 1.417 12.531 2.824 1 98.25 88 THR B N 1
ATOM 2021 C CA . THR B 1 88 ? 0.632 13.758 2.684 1 98.25 88 THR B CA 1
ATOM 2022 C C . THR B 1 88 ? -0.544 13.758 3.656 1 98.25 88 THR B C 1
ATOM 2024 O O . THR B 1 88 ? -1.493 12.984 3.492 1 98.25 88 THR B O 1
ATOM 2027 N N . PHE B 1 89 ? -0.462 14.625 4.57 1 97.62 89 PHE B N 1
ATOM 2028 C CA . PHE B 1 89 ? -1.559 14.805 5.512 1 97.62 89 PHE B CA 1
ATOM 2029 C C . PHE B 1 89 ? -2.531 15.867 5.016 1 97.62 89 PHE B C 1
ATOM 2031 O O . PHE B 1 89 ? -2.17 16.719 4.195 1 97.62 89 PHE B O 1
ATOM 2038 N N . VAL B 1 90 ? -3.713 15.773 5.496 1 95.94 90 VAL B N 1
ATOM 2039 C CA . VAL B 1 90 ? -4.719 16.812 5.281 1 95.94 90 VAL B CA 1
ATOM 2040 C C . VAL B 1 90 ? -5.398 17.156 6.605 1 95.94 90 VAL B C 1
ATOM 2042 O O . VAL B 1 90 ? -5.711 16.266 7.398 1 95.94 90 VAL B O 1
ATOM 2045 N N . LEU B 1 91 ? -5.516 18.422 6.883 1 93.75 91 LEU B N 1
ATOM 2046 C CA . LEU B 1 91 ? -6.215 18.828 8.094 1 93.75 91 LEU B CA 1
ATOM 2047 C C . LEU B 1 91 ? -7.688 18.438 8.031 1 93.75 91 LEU B C 1
ATOM 2049 O O . LEU B 1 91 ? -8.336 18.625 6.996 1 93.75 91 LEU B O 1
ATOM 2053 N N . PRO B 1 92 ? -8.164 17.906 9.094 1 91.88 92 PRO B N 1
ATOM 2054 C CA . PRO B 1 92 ? -9.609 17.672 9.125 1 91.88 92 PRO B CA 1
ATOM 2055 C C . PRO B 1 92 ? -10.422 18.922 8.82 1 91.88 92 PRO B C 1
ATOM 2057 O O . PRO B 1 92 ? -10 20.031 9.148 1 91.88 92 PRO B O 1
ATOM 2060 N N . GLU B 1 93 ? -11.586 18.703 8.281 1 88.62 93 GLU B N 1
ATOM 2061 C CA . GLU B 1 93 ? -12.438 19.812 7.887 1 88.62 93 GLU B CA 1
ATOM 2062 C C . GLU B 1 93 ? -12.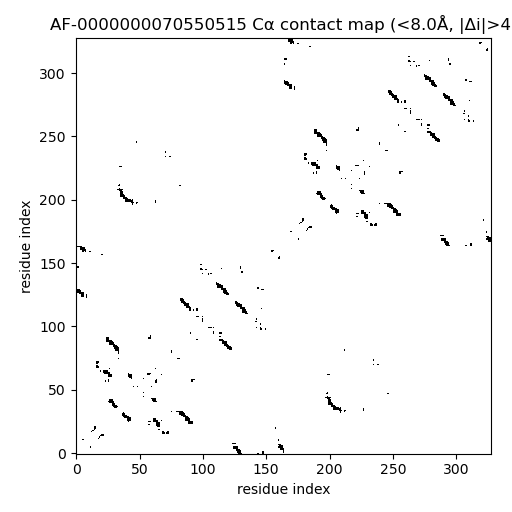781 20.703 9.086 1 88.62 93 GLU B C 1
ATOM 2064 O O . GLU B 1 93 ? -12.867 21.922 8.953 1 88.62 93 GLU B O 1
ATOM 2069 N N . THR B 1 94 ? -12.984 20.078 10.172 1 88.69 94 THR B N 1
ATOM 2070 C CA . THR B 1 94 ? -13.344 20.812 11.383 1 88.69 94 THR B CA 1
ATOM 2071 C C . THR B 1 94 ? -12.203 21.734 11.812 1 88.69 94 THR B C 1
ATOM 2073 O O . THR B 1 94 ? -12.445 22.859 12.25 1 88.69 94 THR B O 1
ATOM 2076 N N . VAL B 1 95 ? -11.07 21.297 11.672 1 89.12 95 VAL B N 1
ATOM 2077 C CA . VAL B 1 95 ? -9.898 22.078 12.055 1 89.12 95 VAL B CA 1
ATOM 2078 C C . VAL B 1 95 ? -9.688 23.203 11.062 1 89.12 95 VAL B C 1
ATOM 2080 O O . VAL B 1 95 ? -9.398 24.344 11.453 1 89.12 95 VAL B O 1
ATOM 2083 N N . ALA B 1 96 ? -9.828 22.938 9.797 1 89.31 96 ALA B N 1
ATOM 2084 C CA . ALA B 1 96 ? -9.711 23.953 8.766 1 89.31 96 ALA B CA 1
ATOM 2085 C C . ALA B 1 96 ? -10.727 25.078 8.984 1 89.31 96 ALA B C 1
ATOM 2087 O O . ALA B 1 96 ? -10.398 26.25 8.844 1 89.31 96 ALA B O 1
ATOM 2088 N N . ALA B 1 97 ? -11.906 24.656 9.328 1 89.31 97 ALA B N 1
ATOM 2089 C CA . ALA B 1 97 ? -12.961 25.641 9.594 1 89.31 97 ALA B CA 1
ATOM 2090 C C . ALA B 1 97 ? -12.609 26.516 10.789 1 89.31 97 ALA B C 1
ATOM 2092 O O . ALA B 1 97 ? -12.812 27.734 10.758 1 89.31 97 ALA B O 1
ATOM 2093 N N . ARG B 1 98 ? -12.141 25.875 11.75 1 90.69 98 ARG B N 1
ATOM 2094 C CA . ARG B 1 98 ? -11.734 26.609 12.953 1 90.69 98 ARG B CA 1
ATOM 2095 C C . ARG B 1 98 ? -10.617 27.594 12.641 1 90.69 98 ARG B C 1
ATOM 2097 O O . ARG B 1 98 ? -10.609 28.703 13.156 1 90.69 98 ARG B O 1
ATOM 2104 N N . LEU B 1 99 ? -9.734 27.109 11.82 1 90.12 99 LEU B N 1
ATOM 2105 C CA . LEU B 1 99 ? -8.609 27.953 11.422 1 90.12 99 LEU B CA 1
ATOM 2106 C C . LEU B 1 99 ? -9.102 29.203 10.711 1 90.12 99 LEU B C 1
ATOM 2108 O O . LEU B 1 99 ? -8.594 30.312 10.961 1 90.12 99 LEU B O 1
ATOM 2112 N N . ILE B 1 100 ? -10.047 29.031 9.914 1 88.12 100 ILE B N 1
ATOM 2113 C CA . ILE B 1 100 ? -10.609 30.156 9.156 1 88.12 100 ILE B CA 1
ATOM 2114 C C . ILE B 1 100 ? -11.312 31.109 10.109 1 88.12 100 ILE B C 1
ATOM 2116 O O . ILE B 1 100 ? -11.125 32.344 10.023 1 88.12 100 ILE B O 1
ATOM 2120 N N . LEU B 1 101 ? -12.039 30.547 11.016 1 89.19 101 LEU B N 1
ATOM 2121 C CA . LEU B 1 101 ? -12.82 31.344 11.961 1 89.19 101 LEU B CA 1
ATOM 2122 C C . LEU B 1 101 ? -11.898 32.094 12.93 1 89.19 101 LEU B C 1
ATOM 2124 O O . LEU B 1 101 ? -12.078 33.281 13.148 1 89.19 101 LEU B O 1
ATOM 2128 N N . GLU B 1 102 ? -10.953 31.375 13.367 1 90.25 102 GLU B N 1
ATOM 2129 C CA . GLU B 1 102 ? -10.055 31.922 14.375 1 90.25 102 GLU B CA 1
ATOM 2130 C C . GLU B 1 102 ? -9.195 33.031 13.789 1 90.25 102 GLU B C 1
ATOM 2132 O O . GLU B 1 102 ? -8.734 33.938 14.516 1 90.25 102 GLU B O 1
ATOM 2137 N N . ASN B 1 103 ? -8.945 33.031 12.562 1 89.81 103 ASN B N 1
ATOM 2138 C CA . ASN B 1 103 ? -8.102 34.031 11.938 1 89.81 103 ASN B CA 1
ATOM 2139 C C . ASN B 1 103 ? -8.938 35.062 11.18 1 89.81 103 ASN B C 1
ATOM 2141 O O . ASN B 1 103 ? -8.391 35.906 10.461 1 89.81 103 ASN B O 1
ATOM 2145 N N . ASP B 1 104 ? -10.219 35 11.328 1 88.06 104 ASP B N 1
ATOM 2146 C CA . ASP B 1 104 ? -11.172 35.938 10.734 1 88.06 104 ASP B CA 1
ATOM 2147 C C . ASP B 1 104 ? -10.953 36.062 9.234 1 88.06 104 ASP B C 1
ATOM 2149 O O . ASP B 1 104 ? -10.859 37.188 8.711 1 88.06 104 ASP B O 1
ATOM 2153 N N . LEU B 1 105 ? -10.773 34.906 8.688 1 85.5 105 LEU B N 1
ATOM 2154 C CA . LEU B 1 105 ? -10.531 34.906 7.254 1 85.5 105 LEU B CA 1
ATOM 2155 C C . LEU B 1 105 ? -11.844 35 6.477 1 85.5 105 LEU B C 1
ATOM 2157 O O . LEU B 1 105 ? -12.875 34.5 6.941 1 85.5 105 LEU B O 1
ATOM 2161 N N . ASN B 1 106 ? -11.852 35.75 5.41 1 80.88 106 ASN B N 1
ATOM 2162 C CA . ASN B 1 106 ? -13.039 35.875 4.574 1 80.88 106 ASN B CA 1
ATOM 2163 C C . ASN B 1 106 ? -13.117 34.719 3.555 1 80.88 106 ASN B C 1
ATOM 2165 O O . ASN B 1 106 ? -13.07 34.969 2.346 1 80.88 106 ASN B O 1
ATOM 2169 N N . PHE B 1 107 ? -13.094 33.562 4.043 1 80.94 107 PHE B N 1
ATOM 2170 C CA . PHE B 1 107 ? -13.211 32.375 3.182 1 80.94 107 PHE B CA 1
ATOM 2171 C C . PHE B 1 107 ? -14.359 31.484 3.639 1 80.94 107 PHE B C 1
ATOM 2173 O O . PHE B 1 107 ? -14.633 31.391 4.836 1 80.94 107 PHE B O 1
ATOM 2180 N N . ASP B 1 108 ? -15.008 31 2.674 1 83.12 108 ASP B N 1
ATOM 2181 C CA . ASP B 1 108 ? -15.977 29.938 2.951 1 83.12 108 ASP B CA 1
ATOM 2182 C C . ASP B 1 108 ? -15.273 28.594 3.137 1 83.12 108 ASP B C 1
ATOM 2184 O O . ASP B 1 108 ? -14.555 28.141 2.246 1 83.12 108 ASP B O 1
ATOM 2188 N N . PRO B 1 109 ? -15.461 28.016 4.297 1 82.69 109 PRO B N 1
ATOM 2189 C CA . PRO B 1 109 ? -14.844 26.719 4.531 1 82.69 109 PRO B CA 1
ATOM 2190 C C . PRO B 1 109 ? -15.188 25.688 3.447 1 82.69 109 PRO B C 1
ATOM 2192 O O . PRO B 1 109 ? -14.375 24.812 3.148 1 82.69 109 PRO B O 1
ATOM 2195 N N . ASP B 1 110 ? -16.281 25.859 2.873 1 83.31 110 ASP B N 1
ATOM 2196 C CA . ASP B 1 110 ? -16.734 24.922 1.848 1 83.31 110 ASP B CA 1
ATOM 2197 C C . ASP B 1 110 ? -15.93 25.094 0.557 1 83.31 110 ASP B C 1
ATOM 2199 O O . ASP B 1 110 ? -15.953 24.234 -0.317 1 83.31 110 ASP B O 1
ATOM 2203 N N . CYS B 1 111 ? -15.219 26.188 0.532 1 83.25 111 CYS B N 1
ATOM 2204 C CA . CYS B 1 111 ? -14.43 26.453 -0.669 1 83.25 111 CYS B CA 1
ATOM 2205 C C . CYS B 1 111 ? -13.023 25.891 -0.535 1 83.25 111 CYS B C 1
ATOM 2207 O O . CYS B 1 111 ? -12.234 25.953 -1.478 1 83.25 111 CYS B O 1
ATOM 2209 N N . VAL B 1 112 ? -12.75 25.406 0.603 1 87.12 112 VAL B N 1
ATOM 2210 C CA . VAL B 1 112 ? -11.43 24.844 0.851 1 87.12 112 VAL B CA 1
ATOM 2211 C C . VAL B 1 112 ? -11.445 23.344 0.556 1 87.12 112 VAL B C 1
ATOM 2213 O O . VAL B 1 112 ? -12.141 22.578 1.231 1 87.12 112 VAL B O 1
ATOM 2216 N N . ASN B 1 113 ? -10.719 22.891 -0.463 1 88.12 113 ASN B N 1
ATOM 2217 C CA . ASN B 1 113 ? -10.625 21.469 -0.796 1 88.12 113 ASN B CA 1
ATOM 2218 C C . ASN B 1 113 ? -9.797 20.719 0.231 1 88.12 113 ASN B C 1
ATOM 2220 O O . ASN B 1 113 ? -10.078 19.547 0.515 1 88.12 113 ASN B O 1
ATOM 2224 N N . GLY B 1 114 ? -8.766 21.453 0.691 1 91.62 114 GLY B N 1
ATOM 2225 C CA . GLY B 1 114 ? -7.941 20.812 1.705 1 91.62 114 GLY B CA 1
ATOM 2226 C C . GLY B 1 114 ? -6.664 21.578 2.006 1 91.62 114 GLY B C 1
ATOM 2227 O O . GLY B 1 114 ? -6.152 22.297 1.151 1 91.62 114 GLY B O 1
ATOM 2228 N N . LEU B 1 115 ? -6.242 21.531 3.213 1 94.06 115 LEU B N 1
ATOM 2229 C CA . LEU B 1 115 ? -4.945 22.016 3.668 1 94.06 115 LEU B CA 1
ATOM 2230 C C . LEU B 1 115 ? -3.977 20.859 3.893 1 94.06 115 LEU B C 1
ATOM 2232 O O . LEU B 1 115 ? -4.168 20.047 4.805 1 94.06 115 LEU B O 1
ATOM 2236 N N . PHE B 1 116 ? -2.902 20.875 3.068 1 96.25 116 PHE B N 1
ATOM 2237 C CA . PHE B 1 116 ? -2.076 19.672 2.986 1 96.25 116 PHE B CA 1
ATOM 2238 C C . PHE B 1 116 ? -0.691 19.938 3.566 1 96.25 116 PHE B C 1
ATOM 2240 O O . PHE B 1 116 ? -0.114 21 3.361 1 96.25 116 PHE B O 1
ATOM 2247 N N . LEU B 1 117 ? -0.249 18.969 4.285 1 96.94 117 LEU B N 1
ATOM 2248 C CA . LEU B 1 117 ? 1.12 18.906 4.789 1 96.94 117 LEU B CA 1
ATOM 2249 C C . LEU B 1 117 ? 1.876 17.734 4.18 1 96.94 117 LEU B C 1
ATOM 2251 O O . LEU B 1 117 ? 1.541 16.578 4.438 1 96.94 117 LEU B O 1
ATOM 2255 N N . ASN B 1 118 ? 2.871 18.016 3.42 1 97.38 118 ASN B N 1
ATOM 2256 C CA . ASN B 1 118 ? 3.662 16.984 2.758 1 97.38 118 ASN B CA 1
ATOM 2257 C C . ASN B 1 118 ? 4.953 16.688 3.52 1 97.38 118 ASN B C 1
ATOM 2259 O O . ASN B 1 118 ? 5.715 17.609 3.828 1 97.38 118 ASN B O 1
ATOM 2263 N N . ILE B 1 119 ? 5.133 15.531 3.824 1 97.62 119 ILE B N 1
ATOM 2264 C CA . ILE B 1 119 ? 6.352 15.07 4.484 1 97.62 119 ILE B CA 1
ATOM 2265 C C . ILE B 1 119 ? 7.105 14.109 3.564 1 97.62 119 ILE B C 1
ATOM 2267 O O . ILE B 1 119 ? 6.531 13.148 3.053 1 97.62 119 ILE B O 1
ATOM 2271 N N . ARG B 1 120 ? 8.305 14.414 3.373 1 97.5 120 ARG B N 1
ATOM 2272 C CA . ARG B 1 120 ? 9.117 13.586 2.494 1 97.5 120 ARG B CA 1
ATOM 2273 C C . ARG B 1 120 ? 10.438 13.211 3.164 1 97.5 120 ARG B C 1
ATOM 2275 O O . ARG B 1 120 ? 11.164 14.078 3.65 1 97.5 120 ARG B O 1
ATOM 2282 N N . TYR B 1 121 ? 10.695 11.93 3.242 1 96.81 121 TYR B N 1
ATOM 2283 C CA . TYR B 1 121 ? 11.992 11.422 3.668 1 96.81 121 TYR B CA 1
ATOM 2284 C C . TYR B 1 121 ? 12.758 10.836 2.49 1 96.81 121 TYR B C 1
ATOM 2286 O O . TYR B 1 121 ? 12.25 9.969 1.774 1 96.81 121 TYR B O 1
ATOM 2294 N N . GLN B 1 122 ? 13.922 11.336 2.354 1 94.69 122 GLN B N 1
ATOM 2295 C CA . GLN B 1 122 ? 14.828 10.82 1.328 1 94.69 122 GLN B CA 1
ATOM 2296 C C . GLN B 1 122 ? 16.281 11.086 1.698 1 94.69 122 GLN B C 1
ATOM 2298 O O . GLN B 1 122 ? 16.641 12.195 2.102 1 94.69 122 GLN B O 1
ATOM 2303 N N . ASP B 1 123 ? 17.109 10.094 1.615 1 91 123 ASP B N 1
ATOM 2304 C CA . ASP B 1 123 ? 18.547 10.211 1.799 1 91 123 ASP B CA 1
ATOM 2305 C C . ASP B 1 123 ? 18.875 10.75 3.188 1 91 123 ASP B C 1
ATOM 2307 O O . ASP B 1 123 ? 19.703 11.664 3.324 1 91 123 ASP B O 1
ATOM 2311 N N . GLY B 1 124 ? 18.141 10.398 4.098 1 91.19 124 GLY B N 1
ATOM 2312 C CA . GLY B 1 124 ? 18.453 10.703 5.484 1 91.19 124 GLY B CA 1
ATOM 2313 C C . GLY B 1 124 ? 17.906 12.047 5.941 1 91.19 124 GLY B C 1
ATOM 2314 O O . GLY B 1 124 ? 18.281 12.539 7.012 1 91.19 124 GLY B O 1
ATOM 2315 N N . SER B 1 125 ? 17.109 12.617 5.121 1 95 125 SER B N 1
ATOM 2316 C CA . SER B 1 125 ? 16.547 13.914 5.48 1 95 125 SER B CA 1
ATOM 2317 C C . SER B 1 125 ? 15.031 13.93 5.309 1 95 125 SER B C 1
ATOM 2319 O O . SER B 1 125 ? 14.5 13.258 4.418 1 95 125 SER B O 1
ATOM 2321 N N . VAL B 1 126 ? 14.438 14.727 6.18 1 96.56 126 VAL B N 1
ATOM 2322 C CA . VAL B 1 126 ? 12.984 14.898 6.098 1 96.56 126 VAL B CA 1
ATOM 2323 C C . VAL B 1 126 ? 12.648 16.344 5.77 1 96.56 126 VAL B C 1
ATOM 2325 O O . VAL B 1 126 ? 13.156 17.266 6.422 1 96.56 126 VAL B O 1
ATOM 2328 N N . THR B 1 127 ? 11.891 16.516 4.789 1 97 127 THR B N 1
ATOM 2329 C CA . THR B 1 127 ? 11.398 17.844 4.434 1 97 127 THR B CA 1
ATOM 2330 C C . THR B 1 127 ? 9.875 17.906 4.559 1 97 127 THR B C 1
ATOM 2332 O O . THR B 1 127 ? 9.195 16.891 4.383 1 97 127 THR B O 1
ATOM 2335 N N . MET B 1 128 ? 9.414 19.047 4.895 1 96.62 128 MET B N 1
ATOM 2336 C CA . MET B 1 128 ? 7.98 19.281 5.055 1 96.62 128 MET B CA 1
ATOM 2337 C C . MET B 1 128 ? 7.539 20.516 4.289 1 96.62 128 MET B C 1
ATOM 2339 O O . MET B 1 128 ? 8.18 21.562 4.375 1 96.62 128 MET B O 1
ATOM 2343 N N . THR B 1 129 ? 6.508 20.422 3.588 1 96.19 129 THR B N 1
ATOM 2344 C CA . THR B 1 129 ? 5.965 21.547 2.834 1 96.19 129 THR B CA 1
ATOM 2345 C C . THR B 1 129 ? 4.457 21.656 3.025 1 96.19 129 THR B C 1
ATOM 2347 O O . THR B 1 129 ? 3.783 20.656 3.252 1 96.19 129 THR B O 1
ATOM 2350 N N . THR B 1 130 ? 3.953 22.859 3.01 1 94.94 130 THR B N 1
ATOM 2351 C CA . THR B 1 130 ? 2.518 23.078 3.117 1 94.94 130 THR B CA 1
ATOM 2352 C C . THR B 1 130 ? 1.92 23.422 1.756 1 94.94 130 THR B C 1
ATOM 2354 O O . THR B 1 130 ? 2.576 24.062 0.927 1 94.94 130 THR B O 1
ATOM 2357 N N . ALA B 1 131 ? 0.738 22.922 1.522 1 92 131 ALA B N 1
ATOM 2358 C CA . ALA B 1 131 ? 0 23.234 0.299 1 92 131 ALA B CA 1
ATOM 2359 C C . ALA B 1 131 ? -1.489 23.406 0.584 1 92 131 ALA B C 1
ATOM 2361 O O . ALA B 1 131 ? -2.051 22.703 1.428 1 92 131 ALA B O 1
ATOM 2362 N N . SER B 1 132 ? -2.084 24.391 -0.027 1 90.94 132 SER B N 1
ATOM 2363 C CA . SER B 1 132 ? -3.525 24.578 0.087 1 90.94 132 SER B CA 1
ATOM 2364 C C . SER B 1 132 ? -4.219 24.391 -1.258 1 90.94 132 SER B C 1
ATOM 2366 O O . SER B 1 132 ? -3.654 24.703 -2.305 1 90.94 132 SER B O 1
ATOM 2368 N N . SER B 1 133 ? -5.312 23.75 -1.199 1 88.62 133 SER B N 1
ATOM 2369 C CA . SER B 1 133 ? -6.145 23.578 -2.385 1 88.62 133 SER B CA 1
ATOM 2370 C C . SER B 1 133 ? -7.527 24.188 -2.189 1 88.62 133 SER B C 1
ATOM 2372 O O . SER B 1 133 ? -8.25 23.812 -1.267 1 88.62 133 SER B O 1
ATOM 2374 N N . LEU B 1 134 ? -7.84 25.172 -3.061 1 86.31 134 LEU B N 1
ATOM 2375 C CA . LEU B 1 134 ? -9.117 25.875 -3.004 1 86.31 134 LEU B CA 1
ATOM 2376 C C . LEU B 1 134 ? -9.93 25.625 -4.273 1 86.31 134 LEU B C 1
ATOM 2378 O O . LEU B 1 134 ? -9.359 25.438 -5.348 1 86.31 134 LEU B O 1
ATOM 2382 N N . ASN B 1 135 ? -11.203 25.547 -4.152 1 84.56 135 ASN B N 1
ATOM 2383 C CA . ASN B 1 135 ? -12.078 25.359 -5.309 1 84.56 135 ASN B CA 1
ATOM 2384 C C . ASN B 1 135 ? -12.312 26.672 -6.047 1 84.56 135 ASN B C 1
ATOM 2386 O O . ASN B 1 135 ? -12.898 26.688 -7.129 1 84.56 135 ASN B O 1
ATOM 2390 N N . THR B 1 136 ? -11.891 27.797 -5.441 1 79.75 136 THR B N 1
ATOM 2391 C CA . THR B 1 136 ? -12.086 29.094 -6.055 1 79.75 136 THR B CA 1
ATOM 2392 C C . THR B 1 136 ? -10.75 29.797 -6.285 1 79.75 136 THR B C 1
ATOM 2394 O O . THR B 1 136 ? -9.789 29.562 -5.543 1 79.75 136 THR B O 1
ATOM 2397 N N . PHE B 1 137 ? -10.68 30.469 -7.414 1 77.5 137 PHE B N 1
ATOM 2398 C CA . PHE B 1 137 ? -9.477 31.25 -7.664 1 77.5 137 PHE B CA 1
ATOM 2399 C C . PHE B 1 137 ? -9.461 32.5 -6.805 1 77.5 137 PHE B C 1
ATOM 2401 O O . PHE B 1 137 ? -10.477 33.188 -6.672 1 77.5 137 PHE B O 1
ATOM 2408 N N . THR B 1 138 ? -8.484 32.562 -5.949 1 76.06 138 THR B N 1
ATOM 2409 C CA . THR B 1 138 ? -8.359 33.75 -5.125 1 76.06 138 THR B CA 1
ATOM 2410 C C . THR B 1 138 ? -6.906 34.219 -5.051 1 76.06 138 THR B C 1
ATOM 2412 O O . THR B 1 138 ? -5.992 33.375 -5.074 1 76.06 138 THR B O 1
ATOM 2415 N N . LEU B 1 139 ? -6.758 35.5 -5.023 1 76.31 139 LEU B N 1
ATOM 2416 C CA . LEU B 1 139 ? -5.43 36.094 -4.832 1 76.31 139 LEU B CA 1
ATOM 2417 C C . LEU B 1 139 ? -5.129 36.25 -3.348 1 76.31 139 LEU B C 1
ATOM 2419 O O . LEU B 1 139 ? -4.012 36.625 -2.979 1 76.31 139 LEU B O 1
ATOM 2423 N N . ASP B 1 140 ? -6.086 35.844 -2.578 1 78.62 140 ASP B N 1
ATOM 2424 C CA . ASP B 1 140 ? -5.949 36 -1.131 1 78.62 140 ASP B CA 1
ATOM 2425 C C . ASP B 1 140 ? -5.105 34.844 -0.554 1 78.62 140 ASP B C 1
ATOM 2427 O O . ASP B 1 140 ? -5.48 33.688 -0.646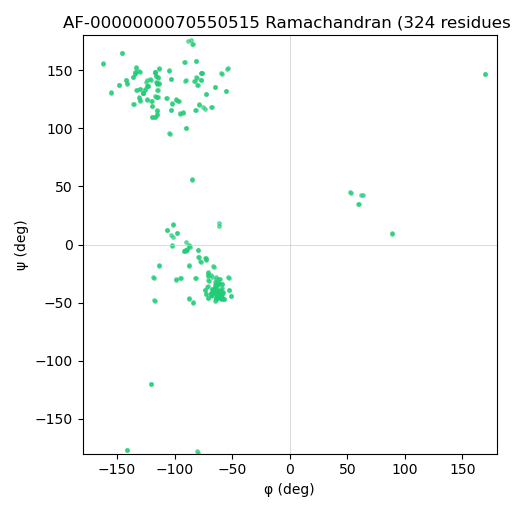 1 78.62 140 ASP B O 1
ATOM 2431 N N . HIS B 1 141 ? -3.949 35.125 -0.001 1 84.19 141 HIS B N 1
ATOM 2432 C CA . HIS B 1 141 ? -3.021 34.156 0.542 1 84.19 141 HIS B CA 1
ATOM 2433 C C . HIS B 1 141 ? -3.178 34.031 2.055 1 84.19 141 HIS B C 1
ATOM 2435 O O . HIS B 1 141 ? -2.365 33.375 2.713 1 84.19 141 HIS B O 1
ATOM 2441 N N . SER B 1 142 ? -4.203 34.625 2.525 1 86.62 142 SER B N 1
ATOM 2442 C CA . SER B 1 142 ? -4.375 34.688 3.975 1 86.62 142 SER B CA 1
ATOM 2443 C C . SER B 1 142 ? -4.562 33.281 4.562 1 86.62 142 SER B C 1
ATOM 2445 O O . SER B 1 142 ? -4.062 32.969 5.648 1 86.62 142 SER B O 1
ATOM 2447 N N . LEU B 1 143 ? -5.191 32.5 3.818 1 88.31 143 LEU B N 1
ATOM 2448 C CA . LEU B 1 143 ? -5.422 31.141 4.305 1 88.31 143 LEU B CA 1
ATOM 2449 C C . LEU B 1 143 ? -4.109 30.375 4.383 1 88.31 143 LEU B C 1
ATOM 2451 O O . LEU B 1 143 ? -3.857 29.672 5.363 1 88.31 143 LEU B O 1
ATOM 2455 N N . ASP B 1 144 ? -3.361 30.547 3.426 1 89.75 144 ASP B N 1
ATOM 2456 C CA . ASP B 1 144 ? -2.057 29.906 3.412 1 89.75 144 ASP B CA 1
ATOM 2457 C C . ASP B 1 144 ? -1.211 30.344 4.605 1 89.75 144 ASP B C 1
ATOM 2459 O O . ASP B 1 144 ? -0.55 29.516 5.242 1 89.75 144 ASP B O 1
ATOM 2463 N N . GLU B 1 145 ? -1.254 31.562 4.805 1 90.62 145 GLU B N 1
ATOM 2464 C CA . GLU B 1 145 ? -0.477 32.125 5.91 1 90.62 145 GLU B CA 1
ATOM 2465 C C . GLU B 1 145 ? -0.967 31.562 7.25 1 90.62 145 GLU B C 1
ATOM 2467 O O . GLU B 1 145 ? -0.162 31.219 8.117 1 90.62 145 GLU B O 1
ATOM 2472 N N . ALA B 1 146 ? -2.244 31.562 7.344 1 92.06 146 ALA B N 1
ATOM 2473 C CA . ALA B 1 146 ? -2.826 31.031 8.57 1 92.06 146 ALA B CA 1
ATOM 2474 C C . ALA B 1 146 ? -2.467 29.562 8.758 1 92.06 146 ALA B C 1
ATOM 2476 O O . ALA B 1 146 ? -2.164 29.125 9.875 1 92.06 146 ALA B O 1
ATOM 2477 N N . PHE B 1 147 ? -2.52 28.859 7.703 1 93.44 147 PHE B N 1
ATOM 2478 C CA . PHE B 1 147 ? -2.193 27.453 7.734 1 93.44 147 PHE B CA 1
ATOM 2479 C C . PHE B 1 147 ? -0.734 27.234 8.125 1 93.44 147 PHE B C 1
ATOM 2481 O O . PHE B 1 147 ? -0.428 26.391 8.977 1 93.44 147 PHE B O 1
ATOM 2488 N N . GLU B 1 148 ? 0.114 27.984 7.582 1 93 148 GLU B N 1
ATOM 2489 C CA . GLU B 1 148 ? 1.535 27.891 7.902 1 93 148 GLU B CA 1
ATOM 2490 C C . GLU B 1 148 ? 1.788 28.188 9.375 1 93 148 GLU B C 1
ATOM 2492 O O . GLU B 1 148 ? 2.568 27.484 10.023 1 93 148 GLU B O 1
ATOM 2497 N N . LYS B 1 149 ? 1.156 29.172 9.852 1 93.06 149 LYS B N 1
ATOM 2498 C CA . LYS B 1 149 ? 1.278 29.516 11.266 1 93.06 149 LYS B CA 1
ATOM 2499 C C . LYS B 1 149 ? 0.789 28.359 12.148 1 93.06 149 LYS B C 1
ATOM 2501 O O . LYS B 1 149 ? 1.384 28.078 13.188 1 93.06 149 LYS B O 1
ATOM 2506 N N . TYR B 1 150 ? -0.25 27.812 11.703 1 93.88 150 TYR B N 1
ATOM 2507 C CA . TYR B 1 150 ? -0.797 26.672 12.422 1 93.88 150 TYR B CA 1
ATOM 2508 C C . TYR B 1 150 ? 0.213 25.531 12.477 1 93.88 150 TYR B C 1
ATOM 2510 O O . TYR B 1 150 ? 0.425 24.922 13.539 1 93.88 150 TYR B O 1
ATOM 2518 N N . ILE B 1 151 ? 0.86 25.203 11.398 1 94.62 151 ILE B N 1
ATOM 2519 C CA . ILE B 1 151 ? 1.812 24.109 11.32 1 94.62 151 ILE B CA 1
ATOM 2520 C C . ILE B 1 151 ? 3.043 24.422 12.164 1 94.62 151 ILE B C 1
ATOM 2522 O O . ILE B 1 151 ? 3.553 23.562 12.875 1 94.62 151 ILE B O 1
ATOM 2526 N N . VAL B 1 152 ? 3.479 25.625 12.102 1 93.69 152 VAL B N 1
ATOM 2527 C CA . VAL B 1 152 ? 4.641 26.047 12.883 1 93.69 152 VAL B CA 1
ATOM 2528 C C . VAL B 1 152 ? 4.336 25.906 14.375 1 93.69 152 VAL B C 1
ATOM 2530 O O . VAL B 1 152 ? 5.156 25.391 15.141 1 93.69 152 VAL B O 1
ATOM 2533 N N . LYS B 1 153 ? 3.209 26.375 14.703 1 94.62 153 LYS B N 1
ATOM 2534 C CA . LYS B 1 153 ? 2.787 26.25 16.094 1 94.62 153 LYS B CA 1
ATOM 2535 C C . LYS B 1 153 ? 2.693 24.781 16.5 1 94.62 153 LYS B C 1
ATOM 2537 O O . LYS B 1 153 ? 3.115 24.406 17.594 1 94.62 153 LYS B O 1
ATOM 2542 N N . PHE B 1 154 ? 2.148 23.984 15.656 1 94.75 154 PHE B N 1
ATOM 2543 C CA . PHE B 1 154 ? 2.035 22.547 15.898 1 94.75 154 PHE B CA 1
ATOM 2544 C C . PHE B 1 154 ? 3.408 21.938 16.141 1 94.75 154 PHE B C 1
ATOM 2546 O O . PHE B 1 154 ? 3.596 21.188 17.109 1 94.75 154 PHE B O 1
ATOM 2553 N N . LEU B 1 155 ? 4.367 22.266 15.312 1 95.06 155 LEU B N 1
ATOM 2554 C CA . LEU B 1 155 ? 5.719 21.734 15.43 1 95.06 155 LEU B CA 1
ATOM 2555 C C . LEU B 1 155 ? 6.383 22.203 16.719 1 95.06 155 LEU B C 1
ATOM 2557 O O . LEU B 1 155 ? 7.066 21.438 17.391 1 95.06 155 LEU B O 1
ATOM 2561 N N . THR B 1 156 ? 6.148 23.453 17 1 94.69 156 THR B N 1
ATOM 2562 C CA . THR B 1 156 ? 6.707 24.016 18.219 1 94.69 156 THR B CA 1
ATOM 2563 C C . THR B 1 156 ? 6.129 23.328 19.453 1 94.69 156 THR B C 1
ATOM 2565 O O . THR B 1 156 ? 6.867 2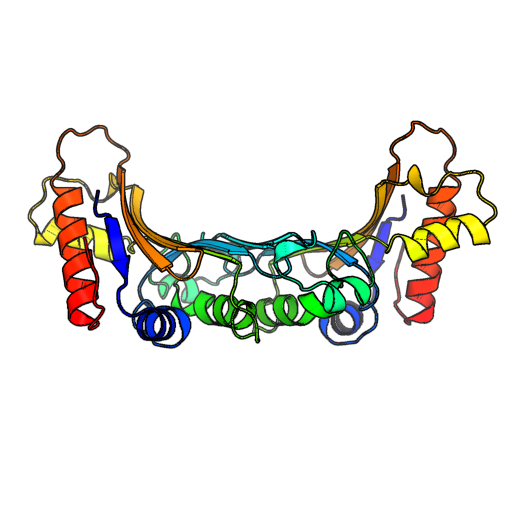2.938 20.359 1 94.69 156 THR B O 1
ATOM 2568 N N . ASP B 1 157 ? 4.859 23.172 19.453 1 95.31 157 ASP B N 1
ATOM 2569 C CA . ASP B 1 157 ? 4.184 22.516 20.562 1 95.31 157 ASP B CA 1
ATOM 2570 C C . ASP B 1 157 ? 4.652 21.078 20.719 1 95.31 157 ASP B C 1
ATOM 2572 O O . ASP B 1 157 ? 4.703 20.547 21.844 1 95.31 157 ASP B O 1
ATOM 2576 N N . ALA B 1 158 ? 4.969 20.453 19.641 1 94.69 158 ALA B N 1
ATOM 2577 C CA . ALA B 1 158 ? 5.402 19.062 19.641 1 94.69 158 ALA B CA 1
ATOM 2578 C C . ALA B 1 158 ? 6.91 18.953 19.875 1 94.69 158 ALA B C 1
ATOM 2580 O O . ALA B 1 158 ? 7.461 17.859 19.906 1 94.69 158 ALA B O 1
ATOM 2581 N N . ASP B 1 159 ? 7.578 20.031 20 1 94.75 159 ASP B N 1
ATOM 2582 C CA . ASP B 1 159 ? 9.023 20.094 20.219 1 94.75 159 ASP B CA 1
ATOM 2583 C C . ASP B 1 159 ? 9.789 19.484 19.047 1 94.75 159 ASP B C 1
ATOM 2585 O O . ASP B 1 159 ? 10.703 18.688 19.234 1 94.75 159 ASP B O 1
ATOM 2589 N N . ILE B 1 160 ? 9.32 19.828 17.891 1 94.56 160 ILE B N 1
ATOM 2590 C CA . ILE B 1 160 ? 10.008 19.375 16.688 1 94.56 160 ILE B CA 1
ATOM 2591 C C . ILE B 1 160 ? 10.844 20.531 16.125 1 94.56 160 ILE B C 1
ATOM 2593 O O . ILE B 1 160 ? 10.305 21.594 15.797 1 94.56 160 ILE B O 1
ATOM 2597 N N . SER B 1 161 ? 12.117 20.281 16.016 1 94.06 161 SER B N 1
ATOM 2598 C CA . SER B 1 161 ? 13.023 21.312 15.523 1 94.06 161 SER B CA 1
ATOM 2599 C C . SER B 1 161 ? 13.18 21.234 14.008 1 94.06 161 SER B C 1
ATOM 2601 O O . SER B 1 161 ? 13.266 20.125 13.445 1 94.06 161 SER B O 1
ATOM 2603 N N . TYR B 1 162 ? 13.234 22.391 13.422 1 93.81 162 TYR B N 1
ATOM 2604 C CA . TYR B 1 162 ? 13.359 22.438 11.969 1 93.81 162 TYR B CA 1
ATOM 2605 C C . TYR B 1 162 ? 14.203 23.625 11.531 1 93.81 162 TYR B C 1
ATOM 2607 O O . TYR B 1 162 ? 14.539 24.5 12.344 1 93.81 162 TYR B O 1
ATOM 2615 N N . GLU B 1 163 ? 14.609 23.562 10.305 1 91.5 163 GLU B N 1
ATOM 2616 C CA . GLU B 1 163 ? 15.273 24.672 9.633 1 91.5 163 GLU B CA 1
ATOM 2617 C C . GLU B 1 163 ? 14.523 25.078 8.359 1 91.5 163 GLU B C 1
ATOM 2619 O O . GLU B 1 163 ? 14.031 24.234 7.625 1 91.5 163 GLU B O 1
ATOM 2624 N N . GLU B 1 164 ? 14.367 26.422 8.141 1 86.5 164 GLU B N 1
ATOM 2625 C CA . GLU B 1 164 ? 13.711 26.922 6.938 1 86.5 164 GLU B CA 1
ATOM 2626 C C . GLU B 1 164 ? 14.695 27.031 5.773 1 86.5 164 GLU B C 1
ATOM 2628 O O . GLU B 1 164 ? 15.875 27.312 5.977 1 86.5 164 GLU B O 1
#

Secondary structure (DSSP, 8-state):
--EEEES-HHHHHHHHHTSSTTTTSEEEEEEEESSSEEEEE-B--GGGS-HHHHHT-S-SSBEEHHHHHHHHHHHH-SSS--SEEEEEEE--HHHHHHHHHHTT----GGGEEEEEEEEEEETTEEEEEEEEEESS-----HHHHHHHHHHHHHHHHTT--EE-/--EEEES-HHHHHHHHHTSSTTTTSEEEEEEEESSSEEEEE-B--GGGS-HHHHHH-S-SSBEEHHHHHHHHHHHH-SSS--SEEEEEEE--HHHHHHHHHHTT----GGGEEEEEEEEEEETTEEEEEEEEEESS-----HHHHHHHHHHHHHHHHTT--EE-

Sequence (328 aa):
MLSLTIKDLKQFMNKLLINNTFDNMCLSEAYICTGCSFTIDGKLNTQFYNEDELNTMSSSRYSSWKTIKPFVFSIIKGKKVPELLRITFVLPETVAARLILENDLNFDPDCVNGLFLNIRYQDGSVTMTTASSLNTFTLDHSLDEAFEKYIVKFLTDADISYEEMLSLTIKDLKQFMNKLLINNTFDNMCLSEAYICTGCSFTIDGKLNTQFYNEDELNTMSSSRYSSWKTIKPFVFSIIKGKKVPELLRITFVLPETVAARLILENDLNFDPDCVNGLFLNIRYQDGSVTMTTASSLNTFTLDHSLDEAFEKYIVKFLTDADISYEE

pLDDT: mean 90.89, std 5.99, range [71.19, 98.31]

Foldseek 3Di:
DDKKWFDDLVVVCCCQQPNCLQQLWFWQKKWFAAVHIDIDGFFDDCVVDDPVVCVPALANTGHTCNVCSNVVCVVQVDPDGTQKIKTKIWHHLVVLVVLCVVLVHPDDSVQWPTKIWMWMDHPHIIMIDIDTDGNDDDPDCSSVVSSVVVVVVSCVVVVTDIDD/DDKKWFDDLVVVCCCQQPNCLQQLWFFQKKWFAAVHIDIDGFFDDPVVDDPVVCVPALANTGHTCNVCSNVVCVVQVDPDGTQKIKTKIWHHLVVLVVLCVVLVHPDDSVQWPTKIWMWMDHPHIIMIDIDTDGNDDDPDCSSVVSSVVVVVVSCVVVVTDIDD

InterPro domains:
  IPR043779 Protein of unknown function DUF5721 [PF18988] (15-163)